Protein AF-T1EDM1-F1 (afdb_monomer)

Organism: Helobdella robusta (NCBI:txid6412)

InterPro domains:
  IPR000242 Tyrosine-specific protein phosphatase, PTPase domain [PF00102] (5-235)
  IPR000242 Tyrosine-specific protein phosphatase, PTPase domain [PR00700] (34-41)
  IPR000242 Tyrosine-specific protein phosphatase, PTPase domain [PR00700] (50-70)
  IPR000242 Tyrosine-specific protein phosphatase, PTPase domain [PR00700] (134-151)
  IPR000242 Tyrosine-specific protein phosphatase, PTPase domain [PR00700] (173-191)
  IPR000242 Tyrosine-specific protein phosphatase, PTPase domain [PR00700] (204-219)
  IPR000242 Tyrosine-specific protein phosphatase, PTPase domain [PR00700] (220-230)
  IPR000242 Tyrosine-specific protein phosphatase, PTPase domain [PS50055] (1-237)
  IPR000242 Tyrosine-specific protein phosphatase, PTPase domain [SM00194] (1-239)
  IPR000387 Tyrosine-specific protein phosphatases domain [PS50056] (157-228)
  IPR003595 Protein-tyrosine phosphatase, catalytic [SM00404] (135-236)
  IPR016130 Protein-tyrosine phosphatase, active site [PS00383] (176-186)
  IPR029021 Protein-tyrosine phosphatase-like [G3DSA:3.90.190.10] (1-247)
  IPR029021 Protein-tyrosine phosphatase-like [SSF52799] (2-238)
  IPR050348 Protein-Tyrosine Phosphatase [PTHR19134] (5-241)

Secondary structure (DSSP, 8-state):
--GGGGGG-S-TT----TTTEEEPPPBTTBTTTTEEEEEEEEETTEEEEEEEEPPP-TTTHHHHHHHHHHTT--EEEE-S-SEETTEE-S---S--STT-EEEETTEEEEEEEEEE-SSEEEEEEEEEETTEEEEEEEEEE----SSSS-S-SHHHHHHHHHHHTS-TT--SPEEEE-SSSSHHHHHHHHHHHHHHHHHHHS---HHHHHHHHHHHSTTSS-SHHHHHHHHHHHHHHHHH------TT--

pLDDT: mean 94.65, std 7.13, range [60.5, 98.88]

Sequence (250 aa):
MKMDNRLKNRFINIIPYDHSRVILETQEGDPNSDYINANYIDGYNKPKFYIAAQGCNKWSVQDIWRMLWQENSLRIVMLTNLVEKGRPKCEQYWPDQLNEEKSYGDLGVTLTSVERSSSHVIRSFTVRKCLESREIKQFHFTAWPDHGVPYHTSPLIMFRNKVRKLDSSHPGPIIVHCSAGVGRSGTFIALDHLLEQAEKEGRVDLHGLTHNMRANRCNMIQTVEQYIFVYEALTEALKSKSTTISLTEF

Structure (mmCIF, N/CA/C/O backbone):
data_AF-T1EDM1-F1
#
_entry.id   AF-T1EDM1-F1
#
loop_
_atom_site.group_PDB
_atom_site.id
_atom_site.type_symbol
_atom_site.label_atom_id
_atom_site.label_alt_id
_atom_site.label_comp_id
_atom_site.label_asym_id
_atom_site.label_entity_id
_atom_site.label_seq_id
_atom_site.pdbx_PDB_ins_code
_atom_site.Cartn_x
_atom_site.Cartn_y
_atom_site.Cartn_z
_atom_site.occupancy
_atom_site.B_iso_or_equiv
_atom_site.auth_seq_id
_atom_site.auth_comp_id
_atom_site.auth_asym_id
_atom_site.auth_atom_id
_atom_site.pdbx_PDB_model_num
ATOM 1 N N . MET A 1 1 ? -2.853 -13.689 -20.107 1.00 60.50 1 MET A N 1
ATOM 2 C CA . MET A 1 1 ? -1.532 -13.142 -19.706 1.00 60.50 1 MET A CA 1
ATOM 3 C C . MET A 1 1 ? -0.516 -13.357 -20.825 1.00 60.50 1 MET A C 1
ATOM 5 O O . MET A 1 1 ? -0.301 -14.503 -21.207 1.00 60.50 1 MET A O 1
ATOM 9 N N . LYS A 1 2 ? 0.092 -12.279 -21.341 1.00 76.69 2 LYS A N 1
ATOM 10 C CA . LYS A 1 2 ? 1.185 -12.338 -22.332 1.00 76.69 2 LYS A CA 1
ATOM 11 C C . LYS A 1 2 ? 2.441 -12.982 -21.723 1.00 76.69 2 LYS A C 1
ATOM 13 O O . LYS A 1 2 ? 2.678 -12.843 -20.522 1.00 76.69 2 LYS A O 1
ATOM 18 N N . MET A 1 3 ? 3.230 -13.690 -22.532 1.00 72.56 3 MET A N 1
ATOM 19 C CA . MET A 1 3 ? 4.427 -14.414 -22.073 1.00 72.56 3 MET A CA 1
ATOM 20 C C . MET A 1 3 ? 5.475 -13.470 -21.460 1.00 72.56 3 MET A C 1
ATOM 22 O O . MET A 1 3 ? 6.040 -13.794 -20.415 1.00 72.56 3 MET A O 1
ATOM 26 N N . ASP A 1 4 ? 5.602 -12.268 -22.021 1.00 77.25 4 ASP A N 1
ATOM 27 C CA . ASP A 1 4 ? 6.556 -11.225 -21.614 1.00 77.25 4 ASP A CA 1
ATOM 28 C C . ASP A 1 4 ? 6.321 -10.708 -20.180 1.00 77.25 4 ASP A C 1
ATOM 30 O O . ASP A 1 4 ? 7.255 -10.329 -19.479 1.00 77.25 4 ASP A O 1
ATOM 34 N N . ASN A 1 5 ? 5.084 -10.795 -19.675 1.00 88.44 5 ASN A N 1
ATOM 35 C CA . ASN A 1 5 ? 4.719 -10.302 -18.341 1.00 88.44 5 ASN A CA 1
ATOM 36 C C . ASN A 1 5 ? 4.965 -11.320 -17.219 1.00 88.44 5 ASN A C 1
ATOM 38 O O . ASN A 1 5 ? 4.832 -10.988 -16.039 1.00 88.44 5 ASN A O 1
ATOM 42 N N . ARG A 1 6 ? 5.335 -12.566 -17.554 1.00 89.94 6 ARG A N 1
ATOM 43 C CA . ARG A 1 6 ? 5.512 -13.641 -16.562 1.00 89.94 6 ARG A CA 1
ATOM 44 C C . ARG A 1 6 ? 6.569 -13.302 -15.517 1.00 89.94 6 ARG A C 1
ATOM 46 O O . ARG A 1 6 ? 6.343 -13.555 -14.338 1.00 89.94 6 ARG A O 1
ATOM 53 N N . LEU A 1 7 ? 7.683 -12.697 -15.930 1.00 93.50 7 LEU A N 1
ATOM 54 C CA . LEU A 1 7 ? 8.785 -12.334 -15.031 1.00 93.50 7 LEU A CA 1
ATOM 55 C C . LEU A 1 7 ? 8.404 -11.224 -14.045 1.00 93.50 7 LEU A C 1
ATOM 57 O O . LEU A 1 7 ? 8.938 -11.176 -12.938 1.00 93.50 7 LEU A O 1
ATOM 61 N N . LYS A 1 8 ? 7.436 -10.374 -14.404 1.00 94.62 8 LYS A N 1
ATOM 62 C CA . LYS A 1 8 ? 6.922 -9.317 -13.526 1.00 94.62 8 LYS A CA 1
ATOM 63 C C . LYS A 1 8 ? 6.013 -9.855 -12.418 1.00 94.62 8 LYS A C 1
ATOM 65 O O . LYS A 1 8 ? 5.715 -9.122 -11.482 1.00 94.62 8 LYS A O 1
ATOM 70 N N . ASN A 1 9 ? 5.601 -11.123 -12.459 1.00 96.56 9 ASN A N 1
ATOM 71 C CA . ASN A 1 9 ? 4.788 -11.737 -11.408 1.00 96.56 9 ASN A CA 1
ATOM 72 C C . ASN A 1 9 ? 5.659 -12.437 -10.370 1.00 96.56 9 ASN A C 1
ATOM 74 O O . ASN A 1 9 ? 6.456 -13.313 -10.698 1.00 96.56 9 ASN A O 1
ATOM 78 N N . ARG A 1 10 ? 5.476 -12.094 -9.092 1.00 95.56 10 ARG A N 1
ATOM 79 C CA . ARG A 1 10 ? 6.146 -12.798 -7.988 1.00 95.56 10 ARG A CA 1
ATOM 80 C C . ARG A 1 10 ? 5.583 -14.205 -7.788 1.00 95.56 10 ARG A C 1
ATOM 82 O O . ARG A 1 10 ? 6.330 -15.114 -7.442 1.00 95.56 10 ARG A O 1
ATOM 89 N N . PHE A 1 11 ? 4.283 -14.380 -8.019 1.00 95.44 11 PHE A N 1
ATOM 90 C CA . PHE A 1 11 ? 3.591 -15.658 -7.896 1.00 95.44 11 PHE A CA 1
ATOM 91 C C . PHE A 1 11 ? 2.767 -15.927 -9.151 1.00 95.44 11 PHE A C 1
ATOM 93 O O . PHE A 1 11 ? 1.930 -15.117 -9.538 1.00 95.44 11 PHE A O 1
ATOM 100 N N . ILE A 1 12 ? 2.979 -17.087 -9.770 1.00 93.38 12 ILE A N 1
ATOM 101 C CA . ILE A 1 12 ? 2.300 -17.470 -11.018 1.00 93.38 12 ILE A CA 1
ATOM 102 C C . ILE A 1 12 ? 0.785 -17.652 -10.855 1.00 93.38 12 ILE A C 1
ATOM 104 O O . ILE A 1 12 ? 0.051 -17.573 -11.831 1.00 93.38 12 ILE A O 1
ATOM 108 N N . ASN A 1 13 ? 0.321 -17.903 -9.632 1.00 93.44 13 ASN A N 1
ATOM 109 C CA . ASN A 1 13 ? -1.082 -18.129 -9.297 1.00 93.44 13 ASN A CA 1
ATOM 110 C C . ASN A 1 13 ? -1.783 -16.880 -8.737 1.00 93.44 13 ASN A C 1
ATOM 112 O O . ASN A 1 13 ? -2.959 -16.961 -8.398 1.00 93.44 13 ASN A O 1
ATOM 116 N N . ILE A 1 14 ? -1.083 -15.746 -8.626 1.00 96.44 14 ILE A N 1
ATOM 117 C CA . ILE A 1 14 ? -1.649 -14.467 -8.181 1.00 96.44 14 ILE A CA 1
ATOM 118 C C . ILE A 1 14 ? -1.414 -13.449 -9.294 1.00 96.44 14 ILE A C 1
ATOM 120 O O . ILE A 1 14 ? -0.375 -12.796 -9.356 1.00 96.44 14 ILE A O 1
ATOM 124 N N . ILE A 1 15 ? -2.379 -13.353 -10.202 1.00 96.88 15 ILE A N 1
ATOM 125 C CA . ILE A 1 15 ? -2.340 -12.497 -11.394 1.00 96.88 15 ILE A CA 1
ATOM 126 C C . ILE A 1 15 ? -3.484 -11.476 -11.271 1.00 96.88 15 ILE A C 1
ATOM 128 O O . ILE A 1 15 ? -4.547 -11.834 -10.751 1.00 96.88 15 ILE A O 1
ATOM 132 N N . PRO A 1 16 ? -3.293 -10.213 -11.695 1.00 97.62 16 PRO A N 1
ATOM 133 C CA . PRO A 1 16 ? -4.358 -9.220 -11.669 1.00 97.62 16 PRO A CA 1
ATOM 134 C C . PRO A 1 16 ? -5.461 -9.571 -12.676 1.00 97.62 16 PRO A C 1
ATOM 136 O O . PRO A 1 16 ? -5.171 -10.035 -13.778 1.00 97.62 16 PRO A O 1
ATOM 139 N N . TYR A 1 17 ? -6.724 -9.319 -12.324 1.00 98.19 17 TYR A N 1
ATOM 140 C CA . TYR A 1 17 ? -7.820 -9.400 -13.293 1.00 98.19 17 TYR A CA 1
ATOM 141 C C . TYR A 1 17 ? -7.757 -8.246 -14.290 1.00 98.19 17 TYR A C 1
ATOM 143 O O . TYR A 1 17 ? -7.490 -7.112 -13.903 1.00 98.19 17 TYR A O 1
ATOM 151 N N . ASP A 1 18 ? -8.046 -8.525 -15.561 1.00 97.38 18 ASP A N 1
ATOM 152 C CA . ASP A 1 18 ? -7.875 -7.544 -16.638 1.00 97.38 18 ASP A CA 1
ATOM 153 C C . ASP A 1 18 ? -8.795 -6.319 -16.498 1.00 97.38 18 ASP A C 1
ATOM 155 O O . ASP A 1 18 ? -8.377 -5.214 -16.824 1.00 97.38 18 ASP A O 1
ATOM 159 N N . HIS A 1 19 ? -10.018 -6.485 -15.982 1.00 98.25 19 HIS A N 1
ATOM 160 C CA . HIS A 1 19 ? -11.008 -5.400 -15.893 1.00 98.25 19 HIS A CA 1
ATOM 161 C C . HIS A 1 19 ? -10.685 -4.341 -14.824 1.00 98.25 19 HIS A C 1
ATOM 163 O O . HIS A 1 19 ? -11.172 -3.217 -14.902 1.00 98.25 19 HIS A O 1
ATOM 169 N N . SER A 1 20 ? -9.888 -4.700 -13.817 1.00 98.44 20 SER A N 1
ATOM 170 C CA . SER A 1 20 ? -9.581 -3.861 -12.652 1.00 98.44 20 SER A CA 1
ATOM 171 C C . SER A 1 20 ? -8.081 -3.614 -12.485 1.0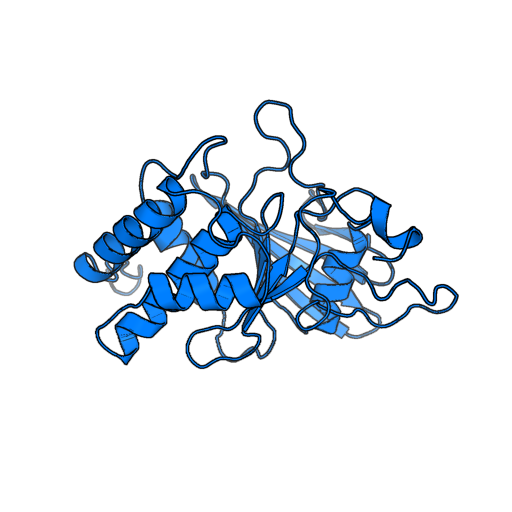0 98.44 20 SER A C 1
ATOM 173 O O . SER A 1 20 ? -7.673 -2.983 -11.506 1.00 98.44 20 SER A O 1
ATOM 175 N N . ARG A 1 21 ? -7.234 -4.153 -13.375 1.00 98.50 21 ARG A N 1
ATOM 176 C CA . ARG A 1 21 ? -5.782 -3.976 -13.276 1.00 98.50 21 ARG A CA 1
ATOM 177 C C . ARG A 1 21 ? -5.408 -2.511 -13.450 1.00 98.50 21 ARG A C 1
ATOM 179 O O . ARG A 1 21 ? -6.046 -1.778 -14.203 1.00 98.50 21 ARG A O 1
ATOM 186 N N . VAL A 1 22 ? -4.320 -2.120 -12.805 1.00 98.62 22 VAL A N 1
ATOM 187 C CA . VAL A 1 22 ? -3.662 -0.854 -13.126 1.00 98.62 22 VAL A CA 1
ATOM 188 C C . VAL A 1 22 ? -2.954 -1.011 -14.474 1.00 98.62 22 VAL A C 1
ATOM 190 O O . VAL A 1 22 ? -2.293 -2.025 -14.724 1.00 98.62 22 VAL A O 1
ATOM 193 N N . ILE A 1 23 ? -3.135 -0.034 -15.359 1.00 98.12 23 ILE A N 1
ATOM 194 C CA . ILE A 1 23 ? -2.531 -0.004 -16.694 1.00 98.12 23 ILE A CA 1
ATOM 195 C C . ILE A 1 23 ? -1.517 1.129 -16.695 1.00 98.12 23 ILE A C 1
ATOM 197 O O . ILE A 1 23 ? -1.893 2.280 -16.499 1.00 98.12 23 ILE A O 1
ATOM 201 N N . LEU A 1 24 ? -0.242 0.801 -16.876 1.00 98.00 24 LEU A N 1
ATOM 202 C CA . LEU A 1 24 ? 0.807 1.809 -16.965 1.00 98.00 24 LEU A CA 1
ATOM 203 C C . LEU A 1 24 ? 0.852 2.411 -18.371 1.00 98.00 24 LEU A C 1
ATOM 205 O O . LEU A 1 24 ? 0.614 1.713 -19.356 1.00 98.00 24 LEU A O 1
ATOM 209 N N . GLU A 1 25 ? 1.202 3.688 -18.468 1.00 96.62 25 GLU A N 1
ATOM 210 C CA . GLU A 1 25 ? 1.513 4.334 -19.741 1.00 96.62 25 GLU A CA 1
ATOM 211 C C . GLU A 1 25 ? 2.637 3.569 -20.447 1.00 96.62 25 GLU A C 1
ATOM 213 O O . GLU A 1 25 ? 3.683 3.278 -19.856 1.00 96.62 25 GLU A O 1
ATOM 218 N N . THR A 1 26 ? 2.415 3.216 -21.712 1.00 94.50 26 THR A N 1
ATOM 219 C CA . THR A 1 26 ? 3.396 2.487 -22.518 1.00 94.50 26 THR A CA 1
ATOM 220 C C . THR A 1 26 ? 4.629 3.347 -22.763 1.00 94.50 26 THR A C 1
ATOM 222 O O . THR A 1 26 ? 4.525 4.475 -23.239 1.00 94.50 26 THR A O 1
ATOM 225 N N . GLN A 1 27 ? 5.797 2.792 -22.469 1.00 90.75 27 GLN A N 1
ATOM 226 C CA . GLN A 1 27 ? 7.093 3.398 -22.736 1.00 90.75 27 GLN A CA 1
ATOM 227 C C . GLN A 1 27 ? 7.453 3.272 -24.218 1.00 90.75 27 GLN A C 1
ATOM 229 O O . GLN A 1 27 ? 7.129 2.282 -24.880 1.00 90.75 27 GLN A O 1
ATOM 234 N N . GLU A 1 28 ? 8.156 4.276 -24.734 1.00 89.62 28 GLU A N 1
ATOM 235 C CA . GLU A 1 28 ? 8.670 4.263 -26.100 1.00 89.62 28 GLU A CA 1
ATOM 236 C C . GLU A 1 28 ? 9.606 3.062 -26.312 1.00 89.62 28 GLU A C 1
ATOM 238 O O . GLU A 1 28 ? 10.465 2.768 -25.481 1.00 89.62 28 GLU A O 1
ATOM 243 N N . GLY A 1 29 ? 9.409 2.328 -27.409 1.00 86.06 29 GLY A N 1
ATOM 244 C CA . GLY A 1 29 ? 10.190 1.128 -27.727 1.00 86.06 29 GLY A CA 1
ATOM 245 C C . GLY A 1 29 ? 9.752 -0.163 -27.019 1.00 86.06 29 GLY A C 1
ATOM 246 O O . GLY A 1 29 ? 10.222 -1.229 -27.411 1.00 86.06 29 GLY A O 1
ATOM 247 N N . ASP A 1 30 ? 8.824 -0.114 -26.054 1.00 86.69 30 ASP A N 1
ATOM 248 C CA . ASP A 1 30 ? 8.247 -1.308 -25.415 1.00 86.69 30 ASP A CA 1
ATOM 249 C C . ASP A 1 30 ? 6.706 -1.233 -25.355 1.00 86.69 30 ASP A C 1
ATOM 251 O O . ASP A 1 30 ? 6.131 -0.755 -24.368 1.00 86.69 30 ASP A O 1
ATOM 255 N N . PRO A 1 31 ? 5.995 -1.756 -26.374 1.00 83.88 31 PRO A N 1
ATOM 256 C CA . PRO A 1 31 ? 4.531 -1.750 -26.409 1.00 83.88 31 PRO A CA 1
ATOM 257 C C . PRO A 1 31 ? 3.881 -2.676 -25.363 1.00 83.88 31 PRO A C 1
ATOM 259 O O . PRO A 1 31 ? 2.662 -2.648 -25.200 1.00 83.88 31 PRO A O 1
ATOM 262 N N . ASN A 1 32 ? 4.658 -3.508 -24.659 1.00 85.38 32 ASN A N 1
ATOM 263 C CA . ASN A 1 32 ? 4.179 -4.410 -23.608 1.00 85.38 32 ASN A CA 1
ATOM 264 C C . ASN A 1 32 ? 4.528 -3.906 -22.192 1.00 85.38 32 ASN A C 1
ATOM 266 O O . ASN A 1 32 ? 4.295 -4.606 -21.203 1.00 85.38 32 ASN A O 1
ATOM 270 N N . SER A 1 33 ? 5.033 -2.677 -22.072 1.00 93.25 33 SER A N 1
ATOM 271 C CA . SER A 1 33 ? 5.398 -2.045 -20.798 1.00 93.25 33 SER A CA 1
ATOM 272 C C . SER A 1 33 ? 4.203 -1.563 -19.958 1.00 93.25 33 SER A C 1
ATOM 274 O O . SER A 1 33 ? 4.411 -1.013 -18.877 1.00 93.25 33 SER A O 1
ATOM 276 N N . ASP A 1 34 ? 2.960 -1.790 -20.391 1.00 96.31 34 ASP A N 1
ATOM 277 C CA . ASP A 1 34 ? 1.733 -1.348 -19.705 1.00 96.31 34 ASP A CA 1
ATOM 278 C C . ASP A 1 34 ? 1.375 -2.178 -18.456 1.00 96.31 34 ASP A C 1
ATOM 280 O O . ASP A 1 34 ? 0.417 -1.882 -17.736 1.00 96.31 34 ASP A O 1
ATOM 284 N N . TYR A 1 35 ? 2.115 -3.261 -18.213 1.00 97.38 35 TYR A N 1
ATOM 285 C CA . TYR A 1 35 ? 1.781 -4.241 -17.191 1.00 97.38 35 TYR A CA 1
ATOM 286 C C . TYR A 1 35 ? 2.485 -4.000 -15.857 1.00 97.38 35 TYR A C 1
ATOM 288 O O . TYR A 1 35 ? 3.718 -3.975 -15.774 1.00 97.38 35 TYR A O 1
ATOM 296 N N . ILE A 1 36 ? 1.677 -4.004 -14.796 1.00 98.12 36 ILE A N 1
ATOM 297 C CA . ILE A 1 36 ? 2.087 -4.209 -13.409 1.00 98.12 36 ILE A CA 1
ATOM 298 C C . ILE A 1 36 ? 1.082 -5.132 -12.706 1.00 98.12 36 ILE A C 1
ATOM 300 O O . ILE A 1 36 ? -0.117 -5.100 -12.981 1.00 98.12 36 ILE A O 1
ATOM 304 N N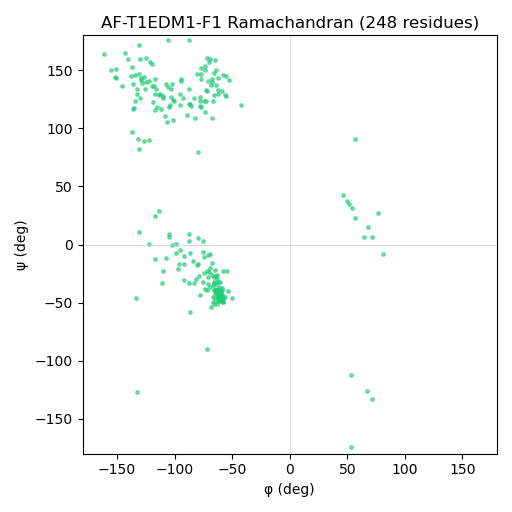 . ASN A 1 37 ? 1.554 -5.977 -11.785 1.00 98.38 37 ASN A N 1
ATOM 305 C CA . ASN A 1 37 ? 0.675 -6.836 -10.988 1.00 98.38 37 ASN A CA 1
ATOM 306 C C . ASN A 1 37 ? 0.037 -6.044 -9.838 1.00 98.38 37 ASN A C 1
ATOM 308 O O . ASN A 1 37 ? 0.484 -6.104 -8.686 1.00 98.38 37 ASN A O 1
ATOM 312 N N . ALA A 1 38 ? -1.001 -5.289 -10.182 1.00 98.75 38 ALA A N 1
ATOM 313 C CA . ALA A 1 38 ? -1.792 -4.495 -9.259 1.00 98.75 38 ALA A CA 1
ATOM 314 C C . ALA A 1 38 ? -3.232 -4.338 -9.767 1.00 98.75 38 ALA A C 1
ATOM 316 O O . ALA A 1 38 ? -3.466 -4.343 -10.976 1.00 98.75 38 ALA A O 1
ATOM 317 N N . ASN A 1 39 ? -4.186 -4.182 -8.851 1.00 98.88 39 ASN A N 1
ATOM 318 C CA . ASN A 1 39 ? -5.587 -3.900 -9.166 1.00 98.88 39 ASN A CA 1
ATOM 319 C C . ASN A 1 39 ? -6.097 -2.735 -8.326 1.00 98.88 39 ASN A C 1
ATOM 321 O O . ASN A 1 39 ? -5.718 -2.601 -7.159 1.00 98.88 39 ASN A O 1
ATOM 325 N N . TYR A 1 40 ? -6.999 -1.945 -8.897 1.00 98.88 40 TYR A N 1
ATOM 326 C CA . TYR A 1 40 ? -7.784 -0.990 -8.129 1.00 98.88 40 TYR A CA 1
ATOM 327 C C . TYR A 1 40 ? -8.752 -1.724 -7.204 1.00 98.88 40 TYR A C 1
ATOM 329 O O . TYR A 1 40 ? -9.360 -2.720 -7.595 1.00 98.88 40 TYR A O 1
ATOM 337 N N . ILE A 1 41 ? -8.898 -1.212 -5.986 1.00 98.75 41 ILE A N 1
ATOM 338 C CA . ILE A 1 41 ? -9.895 -1.651 -5.011 1.00 98.75 41 ILE A CA 1
ATOM 339 C C . ILE A 1 41 ? -10.642 -0.416 -4.512 1.00 98.75 41 ILE A C 1
ATOM 341 O O . ILE A 1 41 ? -10.040 0.627 -4.241 1.00 98.75 41 ILE A O 1
ATOM 345 N N . ASP A 1 42 ? -11.955 -0.542 -4.365 1.00 98.19 42 ASP A N 1
ATOM 346 C CA . ASP A 1 42 ? -12.799 0.555 -3.910 1.00 98.19 42 ASP A CA 1
ATOM 347 C C . ASP A 1 42 ? -12.687 0.783 -2.394 1.00 98.19 42 ASP A C 1
ATOM 349 O O . ASP A 1 42 ? -12.584 -0.139 -1.580 1.00 98.19 42 ASP A O 1
ATOM 353 N N . GLY A 1 43 ? -12.724 2.054 -2.012 1.00 96.88 43 GLY A N 1
ATOM 354 C CA . GLY A 1 43 ? -12.953 2.507 -0.647 1.00 96.88 43 GLY A CA 1
ATOM 355 C C . GLY A 1 43 ? -14.438 2.654 -0.358 1.00 96.88 43 GLY A C 1
ATOM 356 O O . GLY A 1 43 ? -15.288 2.481 -1.233 1.00 96.88 43 GLY A O 1
ATOM 357 N N . TYR A 1 44 ? -14.767 2.989 0.886 1.00 96.25 44 TYR A N 1
ATOM 358 C CA . TYR A 1 44 ? -16.159 3.155 1.279 1.00 96.25 44 TYR A CA 1
ATOM 359 C C . TYR A 1 44 ? -16.766 4.387 0.588 1.00 96.25 44 TYR A C 1
ATOM 361 O O . TYR A 1 44 ? -16.393 5.523 0.890 1.00 96.25 44 TYR A O 1
ATOM 369 N N . ASN A 1 45 ? -17.665 4.152 -0.376 1.00 94.50 45 ASN A N 1
ATOM 370 C CA . ASN A 1 45 ? -18.218 5.154 -1.301 1.00 94.50 45 ASN A CA 1
ATOM 371 C C . ASN A 1 45 ? -17.148 5.957 -2.067 1.00 94.50 45 ASN A C 1
ATOM 373 O O . ASN A 1 45 ? -17.346 7.132 -2.377 1.00 94.50 45 ASN A O 1
ATOM 377 N N . LYS A 1 46 ? -15.995 5.336 -2.350 1.00 94.81 46 LYS A N 1
ATOM 378 C CA . LYS A 1 46 ? -14.866 5.962 -3.053 1.00 94.81 46 LYS A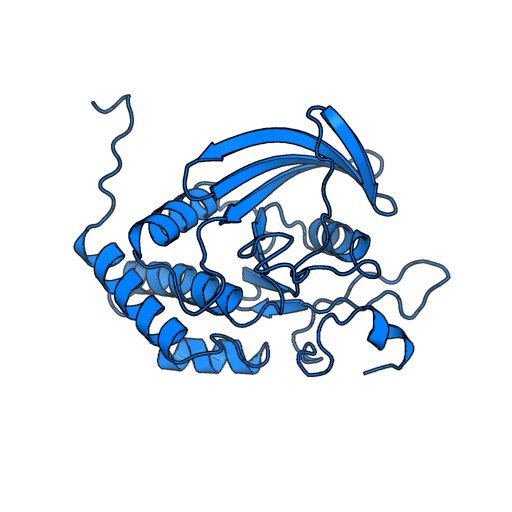 CA 1
ATOM 379 C C . LYS A 1 46 ? -14.305 4.984 -4.091 1.00 94.81 46 LYS A C 1
ATOM 381 O O . LYS A 1 46 ? -13.528 4.104 -3.715 1.00 94.81 46 LYS A O 1
ATOM 386 N N . PRO A 1 47 ? -14.694 5.086 -5.372 1.00 96.19 47 PRO A N 1
ATOM 387 C CA . PRO A 1 47 ? -14.181 4.184 -6.395 1.00 96.19 47 PRO A CA 1
ATOM 388 C C . PRO A 1 47 ? -12.664 4.336 -6.541 1.00 96.19 47 PRO A C 1
ATOM 390 O O . PRO A 1 47 ? -12.142 5.446 -6.428 1.00 96.19 47 PRO A O 1
ATOM 393 N N . LYS A 1 48 ? -11.964 3.225 -6.796 1.00 96.62 48 LYS A N 1
ATOM 394 C CA . LYS A 1 48 ? -10.507 3.181 -7.024 1.00 96.62 48 LYS A CA 1
ATOM 395 C C . LYS A 1 48 ? -9.681 3.886 -5.941 1.00 96.62 48 LYS A C 1
ATOM 397 O O . LYS A 1 48 ? -8.658 4.492 -6.234 1.00 96.62 48 LYS A O 1
ATOM 402 N N . PHE A 1 49 ? -10.115 3.821 -4.685 1.00 97.06 49 PHE A N 1
ATOM 403 C CA . PHE A 1 49 ? -9.443 4.516 -3.584 1.00 97.06 49 PHE A CA 1
ATOM 404 C C . PHE A 1 49 ? -8.124 3.850 -3.158 1.00 97.06 49 PHE A C 1
ATOM 406 O O . PHE A 1 49 ? -7.233 4.508 -2.615 1.00 97.06 49 PHE A O 1
ATOM 413 N N . TYR A 1 50 ? -7.973 2.552 -3.420 1.00 98.56 50 TYR A N 1
ATOM 414 C CA . TYR A 1 50 ? -6.736 1.818 -3.183 1.00 98.56 50 TYR A CA 1
ATOM 415 C C . TYR A 1 50 ? -6.213 1.189 -4.469 1.00 98.56 50 TYR A C 1
ATOM 417 O O . TYR A 1 50 ? -6.970 0.854 -5.381 1.00 98.56 50 TYR A O 1
ATOM 425 N N . ILE A 1 51 ? -4.913 0.918 -4.473 1.00 98.88 51 ILE A N 1
ATOM 426 C CA . ILE A 1 51 ? -4.280 -0.016 -5.398 1.00 98.88 51 ILE A CA 1
ATOM 427 C C . ILE A 1 51 ? -3.698 -1.164 -4.577 1.00 98.88 51 ILE A C 1
ATOM 429 O O . ILE A 1 51 ? -2.771 -0.961 -3.795 1.00 98.88 51 ILE A O 1
ATOM 433 N N . ALA A 1 52 ? -4.212 -2.378 -4.761 1.00 98.88 52 ALA A N 1
ATOM 434 C CA . ALA A 1 52 ? -3.645 -3.585 -4.171 1.00 98.88 52 ALA A CA 1
ATOM 435 C C . ALA A 1 52 ? -2.592 -4.179 -5.118 1.00 98.88 52 ALA A C 1
ATOM 437 O O . ALA A 1 52 ? -2.931 -4.684 -6.190 1.00 98.88 52 ALA A O 1
ATOM 438 N N . ALA A 1 53 ? -1.320 -4.127 -4.721 1.00 98.75 53 ALA A N 1
ATOM 439 C CA . ALA A 1 53 ? -0.185 -4.554 -5.541 1.00 98.75 53 ALA A CA 1
ATOM 440 C C . ALA A 1 53 ? 0.614 -5.689 -4.886 1.00 98.75 53 ALA A C 1
ATOM 442 O O . ALA A 1 53 ? 0.626 -5.842 -3.661 1.00 98.75 53 ALA A O 1
ATOM 443 N N . GLN A 1 54 ? 1.314 -6.493 -5.691 1.00 98.38 54 GLN A N 1
ATOM 444 C CA . GLN A 1 54 ? 2.325 -7.414 -5.160 1.00 98.38 54 GLN A CA 1
ATOM 445 C C . GLN A 1 54 ? 3.549 -6.646 -4.624 1.00 98.38 54 GLN A C 1
ATOM 447 O O . GLN A 1 54 ? 3.833 -5.527 -5.049 1.00 98.38 54 GLN A O 1
ATOM 452 N N . GLY A 1 55 ? 4.341 -7.283 -3.763 1.00 98.25 55 GLY A N 1
ATOM 453 C CA . GLY A 1 55 ? 5.690 -6.813 -3.458 1.00 98.25 55 GLY A CA 1
ATOM 454 C C . GLY A 1 55 ? 6.569 -6.954 -4.695 1.00 98.25 55 GLY A C 1
ATOM 455 O O . GLY A 1 55 ? 6.685 -8.057 -5.245 1.00 98.25 55 GLY A O 1
ATOM 456 N N . CYS A 1 56 ? 7.171 -5.852 -5.145 1.00 96.88 56 CYS A N 1
ATOM 457 C CA . CYS A 1 56 ? 7.957 -5.834 -6.375 1.00 96.88 56 CYS A CA 1
ATOM 458 C C . CYS A 1 56 ? 9.072 -6.881 -6.354 1.00 96.88 56 CYS A C 1
ATOM 460 O O . CYS A 1 56 ? 9.630 -7.191 -5.299 1.00 96.88 56 CYS A O 1
ATOM 462 N N . ASN A 1 57 ? 9.356 -7.462 -7.515 1.00 95.94 57 ASN A N 1
ATOM 463 C CA . ASN A 1 57 ? 10.523 -8.309 -7.741 1.00 95.94 57 ASN A CA 1
ATOM 464 C C . ASN A 1 57 ? 11.556 -7.529 -8.569 1.00 95.94 57 ASN A C 1
ATOM 466 O O . ASN A 1 57 ? 11.261 -6.425 -9.024 1.00 95.94 57 ASN A O 1
ATOM 470 N N . LYS A 1 58 ? 12.738 -8.105 -8.818 1.00 95.81 58 LYS A N 1
ATOM 471 C CA . LYS A 1 58 ? 13.822 -7.432 -9.558 1.00 95.81 58 LYS A CA 1
ATOM 472 C C . LYS A 1 58 ? 13.428 -6.890 -10.943 1.00 95.81 58 LYS A C 1
ATOM 474 O O . LYS A 1 58 ? 14.079 -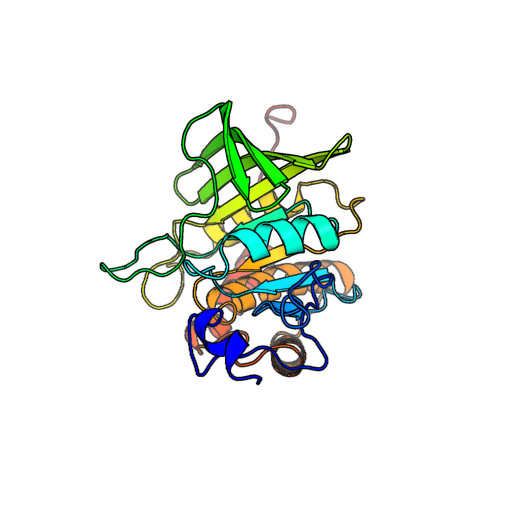5.983 -11.439 1.00 95.81 58 LYS A O 1
ATOM 479 N N . TRP A 1 59 ? 12.371 -7.427 -11.553 1.00 95.25 59 TRP A N 1
ATOM 480 C CA . TRP A 1 59 ? 11.865 -7.022 -12.868 1.00 95.25 59 TRP A CA 1
ATOM 481 C C . TRP A 1 59 ? 10.789 -5.934 -12.803 1.00 95.25 59 TRP A C 1
ATOM 483 O O . TRP A 1 59 ? 10.387 -5.418 -13.839 1.00 95.25 59 TRP A O 1
ATOM 493 N N . SER A 1 60 ? 10.290 -5.612 -11.608 1.00 95.25 60 SER A N 1
ATOM 494 C CA . SER A 1 60 ? 9.158 -4.703 -11.408 1.00 95.25 60 SER A CA 1
ATOM 495 C C . SER A 1 60 ? 9.429 -3.617 -10.360 1.00 95.25 60 SER A C 1
ATOM 497 O O . SER A 1 60 ? 8.487 -2.967 -9.913 1.00 95.25 60 SER A O 1
ATOM 499 N N . VAL A 1 61 ? 10.680 -3.444 -9.909 1.00 96.38 61 VAL A N 1
ATOM 500 C CA . VAL A 1 61 ? 11.056 -2.421 -8.911 1.00 96.38 61 VAL A CA 1
ATOM 501 C C . VAL A 1 61 ? 10.718 -1.018 -9.422 1.00 96.38 61 VAL A C 1
ATOM 503 O O . VAL A 1 61 ? 10.049 -0.257 -8.728 1.00 96.38 61 VAL A O 1
ATOM 506 N N . GLN A 1 62 ? 11.115 -0.698 -10.658 1.00 96.19 62 GLN A N 1
ATOM 507 C CA . GLN A 1 62 ? 10.839 0.608 -11.268 1.00 96.19 62 GLN A CA 1
ATOM 508 C C . GLN A 1 62 ? 9.341 0.853 -11.502 1.00 96.19 62 GLN A C 1
ATOM 510 O O . GLN A 1 62 ? 8.863 1.978 -11.373 1.00 96.19 62 GLN A O 1
ATOM 515 N N . ASP A 1 63 ? 8.583 -0.210 -11.789 1.00 97.31 63 ASP A N 1
ATOM 516 C CA . ASP A 1 63 ? 7.162 -0.111 -12.123 1.00 97.31 63 ASP A CA 1
ATOM 517 C C . ASP A 1 63 ? 6.324 0.382 -10.931 1.00 97.31 63 ASP A C 1
ATOM 519 O O . ASP A 1 63 ? 5.319 1.054 -11.143 1.00 97.31 63 ASP A O 1
ATOM 523 N N . ILE A 1 64 ? 6.750 0.127 -9.684 1.00 97.75 64 ILE A N 1
ATOM 524 C CA . ILE A 1 64 ? 6.075 0.662 -8.485 1.00 97.75 64 ILE A CA 1
ATOM 525 C C . ILE A 1 64 ? 6.124 2.191 -8.458 1.00 97.75 64 ILE A C 1
ATOM 527 O O . ILE A 1 64 ? 5.103 2.823 -8.191 1.00 97.75 64 ILE A O 1
ATOM 531 N N . TRP A 1 65 ? 7.281 2.790 -8.751 1.00 98.25 65 TRP A N 1
ATOM 532 C CA . TRP A 1 65 ? 7.424 4.248 -8.774 1.00 98.25 65 TRP A CA 1
ATOM 533 C C . TRP A 1 65 ? 6.722 4.872 -9.971 1.00 98.25 65 TRP A C 1
ATOM 535 O O . TRP A 1 65 ? 6.054 5.891 -9.812 1.00 98.25 65 TRP A O 1
ATOM 545 N N . ARG A 1 66 ? 6.797 4.228 -11.142 1.00 97.75 66 ARG A N 1
ATOM 546 C CA . ARG A 1 66 ? 6.058 4.666 -12.332 1.00 97.75 66 ARG A CA 1
ATOM 547 C C . ARG A 1 66 ? 4.549 4.673 -12.079 1.00 97.75 66 ARG A C 1
ATOM 549 O O . ARG A 1 66 ? 3.902 5.679 -12.347 1.00 97.75 66 ARG A O 1
ATOM 556 N N . MET A 1 67 ? 4.015 3.600 -11.490 1.00 98.38 67 MET A N 1
ATOM 557 C CA . MET A 1 67 ? 2.614 3.517 -11.068 1.00 98.38 67 MET A CA 1
ATOM 558 C C . MET A 1 67 ? 2.259 4.628 -10.081 1.00 98.38 67 MET A C 1
ATOM 560 O O . MET A 1 67 ? 1.272 5.328 -10.261 1.00 98.38 67 MET A O 1
ATOM 564 N N . LEU A 1 68 ? 3.077 4.810 -9.045 1.00 98.06 68 LEU A N 1
ATOM 565 C CA . LEU A 1 68 ? 2.858 5.831 -8.028 1.00 98.06 68 LEU A CA 1
ATOM 566 C C . LEU A 1 68 ? 2.793 7.237 -8.625 1.00 98.06 68 LEU A C 1
ATOM 568 O O . LEU A 1 68 ? 1.912 8.019 -8.267 1.00 98.06 68 LEU A O 1
ATOM 572 N N . TRP A 1 69 ? 3.708 7.545 -9.542 1.00 97.81 69 TRP A N 1
ATOM 573 C CA . TRP A 1 69 ? 3.741 8.830 -10.220 1.00 97.81 69 TRP A CA 1
ATOM 5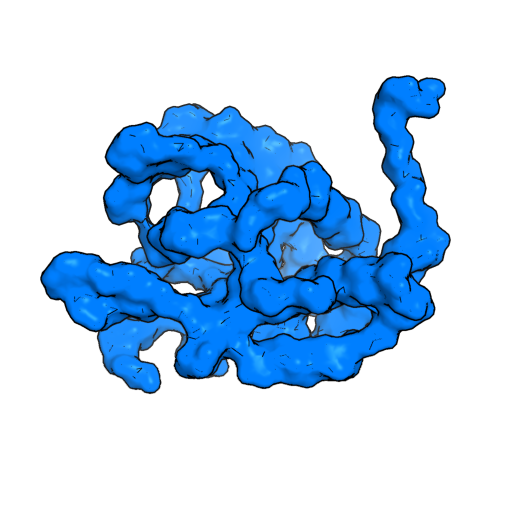74 C C . TRP A 1 69 ? 2.522 9.029 -11.124 1.00 97.81 69 TRP A C 1
ATOM 576 O O . TRP A 1 69 ? 1.846 10.052 -11.021 1.00 97.81 69 TRP A O 1
ATOM 586 N N . GLN A 1 70 ? 2.213 8.051 -11.975 1.00 97.62 70 GLN A N 1
ATOM 587 C CA . GLN A 1 70 ? 1.075 8.110 -12.895 1.00 97.62 70 GLN A CA 1
ATOM 588 C C . GLN A 1 70 ? -0.250 8.301 -12.151 1.00 97.62 70 GLN A C 1
ATOM 590 O O . GLN A 1 70 ? -1.041 9.177 -12.483 1.00 97.62 70 GLN A O 1
ATOM 595 N N . GLU A 1 71 ? -0.465 7.524 -11.093 1.00 97.62 71 GLU A N 1
ATOM 596 C CA . GLU A 1 71 ? -1.709 7.540 -10.320 1.00 97.62 71 GLU A CA 1
ATOM 597 C C . GLU A 1 71 ? -1.772 8.715 -9.336 1.00 97.62 71 GLU A C 1
ATOM 599 O O . GLU A 1 71 ? -2.682 8.790 -8.513 1.00 97.62 71 GLU A O 1
ATOM 604 N N . ASN A 1 72 ? -0.787 9.619 -9.367 1.00 96.19 72 ASN A N 1
ATOM 605 C CA . ASN A 1 72 ? -0.658 10.721 -8.421 1.00 96.19 72 ASN A CA 1
ATOM 606 C C . ASN A 1 72 ? -0.769 10.234 -6.961 1.00 96.19 72 ASN A C 1
ATOM 608 O O . ASN A 1 72 ? -1.398 10.868 -6.124 1.00 96.19 72 ASN A O 1
ATOM 612 N N . SER A 1 73 ? -0.224 9.062 -6.639 1.00 96.75 73 SER A N 1
ATOM 613 C CA . SER A 1 73 ? -0.329 8.476 -5.302 1.00 96.75 73 SER A CA 1
ATOM 614 C C . SER A 1 73 ? 0.750 9.061 -4.391 1.00 96.75 73 SER A C 1
ATOM 616 O O . SER A 1 73 ? 1.930 8.978 -4.706 1.00 96.75 73 SER A O 1
ATOM 618 N N . LEU A 1 74 ? 0.386 9.610 -3.228 1.00 96.12 74 LEU A N 1
ATOM 619 C CA . LEU A 1 74 ? 1.376 10.114 -2.251 1.00 96.12 74 LEU A CA 1
ATOM 620 C C . LEU A 1 74 ? 1.742 9.104 -1.164 1.00 96.12 74 LEU A C 1
ATOM 622 O O . LEU A 1 74 ? 2.572 9.382 -0.298 1.00 96.12 74 LEU A O 1
ATOM 626 N N . ARG A 1 75 ? 1.080 7.944 -1.153 1.00 96.19 75 ARG A N 1
ATOM 627 C CA . ARG A 1 75 ? 1.134 6.997 -0.040 1.00 96.19 75 ARG A CA 1
ATOM 628 C C . ARG A 1 75 ? 1.369 5.583 -0.530 1.00 96.19 75 ARG A C 1
ATOM 630 O O . ARG A 1 75 ? 0.616 5.078 -1.361 1.00 96.19 75 ARG A O 1
ATOM 637 N N . ILE A 1 76 ? 2.355 4.933 0.080 1.00 98.62 76 ILE A N 1
ATOM 638 C CA . ILE A 1 76 ? 2.564 3.491 -0.022 1.00 98.62 76 ILE A CA 1
ATOM 639 C C . ILE A 1 76 ? 2.408 2.872 1.362 1.00 98.62 76 ILE A C 1
ATOM 641 O O . ILE A 1 76 ? 3.045 3.304 2.315 1.00 98.62 76 ILE A O 1
ATOM 645 N N . VAL A 1 77 ? 1.600 1.829 1.473 1.00 98.81 77 VAL A N 1
ATOM 646 C CA . VAL A 1 77 ? 1.452 0.989 2.657 1.00 98.81 77 VAL A CA 1
ATOM 647 C C . VAL A 1 77 ? 2.096 -0.362 2.359 1.00 98.81 77 VAL A C 1
ATOM 649 O O . VAL A 1 77 ? 1.592 -1.143 1.552 1.00 98.81 77 VAL A O 1
ATOM 652 N N . MET A 1 78 ? 3.219 -0.632 3.015 1.00 98.81 78 MET A N 1
ATOM 653 C CA . MET A 1 78 ? 4.003 -1.859 2.905 1.00 98.81 78 MET A CA 1
ATOM 654 C C . MET A 1 78 ? 3.773 -2.725 4.148 1.00 98.81 78 MET A C 1
ATOM 656 O O . MET A 1 78 ? 4.089 -2.320 5.263 1.00 98.81 78 MET A O 1
ATOM 660 N N . LEU A 1 79 ? 3.225 -3.927 3.965 1.00 98.62 79 LEU A N 1
ATOM 661 C CA . LEU A 1 79 ? 2.790 -4.823 5.054 1.00 98.62 79 LEU A CA 1
ATOM 662 C C . LEU A 1 79 ? 3.632 -6.111 5.128 1.00 98.62 79 LEU A C 1
ATOM 664 O O . LEU A 1 79 ? 3.132 -7.187 5.462 1.00 98.62 79 LEU A O 1
ATOM 668 N N . THR A 1 80 ? 4.896 -6.056 4.717 1.00 97.81 80 THR A N 1
ATOM 669 C CA . THR A 1 80 ? 5.812 -7.206 4.746 1.00 97.81 80 THR A CA 1
ATOM 670 C C . THR A 1 80 ? 7.236 -6.722 4.912 1.00 97.81 80 THR A C 1
ATOM 672 O O . THR A 1 80 ? 7.595 -5.714 4.310 1.00 97.81 80 THR A O 1
ATOM 675 N N . ASN A 1 81 ? 8.047 -7.466 5.660 1.00 97.88 81 ASN A N 1
ATOM 676 C CA . ASN A 1 81 ? 9.488 -7.242 5.671 1.00 97.88 81 ASN A CA 1
ATOM 677 C C . ASN A 1 81 ? 10.094 -7.721 4.342 1.00 97.88 81 ASN A C 1
ATOM 679 O O . ASN A 1 81 ? 9.489 -8.517 3.629 1.00 97.88 81 ASN A O 1
ATOM 683 N N . LEU A 1 82 ? 11.297 -7.255 3.995 1.00 97.88 82 LEU A N 1
ATOM 684 C CA . LEU A 1 82 ? 11.973 -7.666 2.754 1.00 97.88 82 LEU A CA 1
ATOM 685 C C . LEU A 1 82 ? 12.226 -9.178 2.709 1.00 97.88 82 LEU A C 1
ATOM 687 O O . LEU A 1 82 ? 12.018 -9.825 1.681 1.00 97.88 82 LEU A O 1
ATOM 691 N N . VAL A 1 83 ? 12.632 -9.739 3.847 1.00 97.00 83 VAL A N 1
ATOM 692 C CA . VAL A 1 83 ? 12.918 -11.160 4.039 1.00 97.00 83 VAL A CA 1
ATOM 693 C C . VAL A 1 83 ? 12.226 -11.629 5.313 1.00 97.00 83 VAL A C 1
ATOM 695 O O . VAL A 1 83 ? 12.314 -10.979 6.350 1.00 97.00 83 VAL A O 1
ATOM 698 N N . GLU A 1 84 ? 11.557 -12.774 5.234 1.00 95.69 84 GLU A N 1
ATOM 699 C CA . GLU A 1 84 ? 10.830 -13.404 6.342 1.00 95.69 84 GLU A CA 1
ATOM 700 C C . GLU A 1 84 ? 11.192 -14.897 6.356 1.00 95.69 84 GLU A C 1
ATOM 702 O O . GLU A 1 84 ? 11.069 -15.574 5.329 1.00 95.69 84 GLU A O 1
ATOM 707 N N . LYS A 1 85 ? 11.705 -15.414 7.481 1.00 91.25 85 LYS A N 1
ATOM 708 C CA . LYS A 1 85 ? 12.301 -16.769 7.599 1.00 91.25 85 LYS A CA 1
ATOM 709 C C . LYS A 1 85 ? 13.288 -17.132 6.479 1.00 91.25 85 LYS A C 1
ATOM 711 O O . LYS A 1 85 ? 13.225 -18.221 5.908 1.00 91.25 85 LYS A O 1
ATOM 716 N N . GLY A 1 86 ? 14.158 -16.195 6.106 1.00 93.62 86 GLY A N 1
ATOM 717 C CA . GLY A 1 86 ? 15.133 -16.391 5.027 1.00 93.62 86 GLY A CA 1
ATOM 718 C C . GLY A 1 86 ? 14.529 -16.434 3.617 1.00 93.62 86 GLY A C 1
ATOM 719 O O . GLY A 1 86 ? 15.249 -16.694 2.658 1.00 93.62 86 GLY A O 1
ATOM 720 N N . ARG A 1 87 ? 13.223 -16.173 3.457 1.00 94.38 87 ARG A N 1
ATOM 721 C CA . ARG A 1 87 ? 12.559 -16.117 2.150 1.00 94.38 87 ARG A CA 1
ATOM 722 C C . ARG A 1 87 ? 12.306 -14.667 1.732 1.00 94.38 87 ARG A C 1
ATOM 724 O O . ARG A 1 87 ? 11.649 -13.944 2.484 1.00 94.38 87 ARG A O 1
ATOM 731 N N . PRO A 1 88 ? 12.745 -14.247 0.533 1.00 96.44 88 PRO A N 1
ATOM 732 C CA . PRO A 1 88 ? 12.429 -12.927 -0.001 1.00 96.44 88 PRO A CA 1
ATOM 733 C C . PRO A 1 88 ? 10.920 -12.739 -0.199 1.00 96.44 88 PRO A C 1
ATOM 735 O O . PRO A 1 88 ? 10.253 -13.559 -0.837 1.00 96.44 88 PRO A O 1
ATOM 738 N N . LYS A 1 89 ? 10.378 -11.640 0.321 1.00 97.50 89 LYS A N 1
ATOM 739 C CA . LYS A 1 89 ? 8.958 -11.274 0.218 1.00 97.50 89 LYS A CA 1
ATOM 740 C C . LYS A 1 89 ? 8.725 -10.064 -0.672 1.00 97.50 89 LYS A C 1
ATOM 742 O O . LYS A 1 89 ? 7.698 -10.022 -1.349 1.00 97.50 89 LYS A O 1
ATOM 747 N N . CYS A 1 90 ? 9.666 -9.128 -0.691 1.00 98.19 90 CYS A N 1
ATOM 748 C CA . CYS A 1 90 ? 9.661 -7.922 -1.509 1.00 98.19 90 CYS A CA 1
ATOM 749 C C . CYS A 1 90 ? 11.115 -7.519 -1.773 1.00 98.19 90 CYS A C 1
ATOM 751 O O . CYS A 1 90 ? 11.952 -7.689 -0.889 1.00 98.19 90 CYS A O 1
ATOM 753 N N . GLU A 1 91 ? 11.417 -6.996 -2.959 1.00 98.31 91 GLU A N 1
ATOM 754 C CA . GLU A 1 91 ? 12.689 -6.300 -3.162 1.00 98.31 91 GLU A CA 1
ATOM 755 C C . GLU A 1 91 ? 12.647 -4.943 -2.471 1.00 98.31 91 GLU A C 1
ATOM 757 O O . GLU A 1 91 ? 11.579 -4.344 -2.303 1.00 98.31 91 GLU A O 1
ATOM 762 N N . GLN A 1 92 ? 13.815 -4.443 -2.089 1.00 98.38 92 GLN A N 1
ATOM 763 C CA . GLN A 1 92 ? 13.925 -3.060 -1.670 1.00 98.38 92 GLN A CA 1
ATOM 764 C C . GLN A 1 92 ? 13.814 -2.159 -2.898 1.00 98.38 92 GLN A C 1
ATOM 766 O O . GLN A 1 92 ? 14.589 -2.281 -3.841 1.00 98.38 92 GLN A O 1
ATOM 771 N N . TYR A 1 93 ? 12.859 -1.235 -2.863 1.00 98.25 93 TYR A N 1
ATOM 772 C CA . TYR A 1 93 ? 12.600 -0.288 -3.947 1.00 98.25 93 TYR A CA 1
ATOM 773 C C . TYR A 1 93 ? 12.830 1.162 -3.505 1.00 98.25 93 TYR A C 1
ATOM 775 O O . TYR A 1 93 ? 12.240 2.075 -4.060 1.00 98.25 93 TYR A O 1
ATOM 783 N N . TRP A 1 94 ? 13.657 1.400 -2.486 1.00 98.50 94 TRP A N 1
ATOM 784 C CA . TRP A 1 94 ? 13.964 2.744 -1.985 1.00 98.50 94 TRP A CA 1
ATOM 785 C C . TRP A 1 94 ? 15.470 2.919 -1.693 1.00 98.50 94 TRP A C 1
ATOM 787 O O . TRP A 1 94 ? 16.152 1.928 -1.399 1.00 98.50 94 TRP A O 1
ATOM 797 N N . PRO A 1 95 ? 16.015 4.153 -1.776 1.00 97.94 95 PRO A N 1
ATOM 798 C CA . PRO A 1 95 ? 17.349 4.483 -1.251 1.00 97.94 95 PRO A CA 1
ATOM 799 C C . PRO A 1 95 ? 17.389 4.327 0.273 1.00 97.94 95 PRO A C 1
ATOM 801 O O . PRO A 1 95 ? 16.436 4.707 0.947 1.00 97.94 95 PRO A O 1
ATOM 804 N N . ASP A 1 96 ? 18.458 3.746 0.819 1.00 93.75 96 ASP A N 1
ATOM 805 C CA . ASP A 1 96 ? 18.501 3.368 2.246 1.00 93.75 96 ASP A CA 1
ATOM 806 C C . ASP A 1 96 ? 19.204 4.411 3.118 1.00 93.75 96 ASP A C 1
ATOM 808 O O . ASP A 1 96 ? 18.981 4.471 4.330 1.00 93.75 96 ASP A O 1
ATOM 812 N N . GLN A 1 97 ? 20.040 5.248 2.504 1.00 97.06 97 GLN A N 1
ATOM 813 C CA . GLN A 1 97 ? 20.782 6.289 3.199 1.00 97.06 97 GLN A CA 1
ATOM 814 C C . GLN A 1 97 ? 20.034 7.623 3.143 1.00 97.06 97 GLN A C 1
ATOM 816 O O . GLN A 1 97 ? 19.422 7.985 2.140 1.00 97.06 97 GLN A O 1
ATOM 821 N N . LEU A 1 98 ? 20.057 8.368 4.250 1.00 97.81 98 LEU A N 1
ATOM 822 C CA . LEU A 1 98 ? 19.419 9.681 4.312 1.00 97.81 98 LEU A CA 1
ATOM 823 C C . LEU A 1 98 ? 20.080 10.628 3.299 1.00 97.81 98 LEU A C 1
ATOM 825 O O . LEU A 1 98 ? 21.304 10.711 3.246 1.00 97.81 98 LEU A O 1
ATOM 829 N N . ASN A 1 99 ? 19.264 11.348 2.532 1.00 97.44 99 ASN A N 1
ATOM 830 C CA . ASN A 1 99 ? 19.648 12.221 1.419 1.00 97.44 99 ASN A CA 1
ATOM 831 C C . ASN A 1 99 ? 20.289 11.507 0.214 1.00 97.44 99 ASN A C 1
ATOM 833 O O . ASN A 1 99 ? 20.709 12.176 -0.727 1.00 97.44 99 ASN A O 1
ATOM 837 N N . GLU A 1 100 ? 20.337 10.172 0.202 1.00 97.88 100 GLU A N 1
ATOM 838 C CA . GLU A 1 100 ? 20.709 9.407 -0.989 1.00 97.88 100 GLU A CA 1
ATOM 839 C C . GLU A 1 100 ? 19.574 9.473 -2.012 1.00 97.88 100 GLU A C 1
ATOM 841 O O . GLU A 1 100 ? 18.405 9.236 -1.686 1.00 97.88 100 GLU A O 1
ATOM 846 N N . GLU A 1 101 ? 19.936 9.770 -3.259 1.00 97.44 101 GLU A N 1
ATOM 847 C CA . GLU A 1 101 ? 19.049 9.687 -4.411 1.00 97.44 101 GLU A CA 1
ATOM 848 C C . GLU A 1 101 ? 19.358 8.424 -5.221 1.00 97.44 101 GLU A C 1
ATOM 850 O O . GLU A 1 101 ? 20.516 8.119 -5.511 1.00 97.44 101 GLU A O 1
ATOM 855 N N . LYS A 1 102 ? 18.311 7.687 -5.601 1.00 98.19 102 LYS A N 1
ATOM 856 C CA . LYS A 1 102 ? 18.391 6.581 -6.562 1.00 98.19 102 LYS A CA 1
ATOM 857 C C . LYS A 1 102 ? 17.409 6.801 -7.699 1.00 98.19 102 LYS A C 1
ATOM 859 O O . LYS A 1 102 ? 16.268 7.201 -7.470 1.00 98.19 102 LYS A O 1
ATOM 864 N N . SER A 1 103 ? 17.846 6.480 -8.911 1.00 98.00 103 SER A N 1
ATOM 865 C CA . SER A 1 103 ? 17.012 6.552 -10.109 1.00 98.00 103 SER A CA 1
ATOM 866 C C . SER A 1 103 ? 16.229 5.256 -10.317 1.00 98.00 103 SER A C 1
ATOM 868 O O . SER A 1 103 ? 16.787 4.159 -10.253 1.00 98.00 103 SER A O 1
ATOM 870 N N . TYR A 1 104 ? 14.938 5.391 -10.608 1.00 96.75 104 TYR A N 1
ATOM 871 C CA . TYR A 1 104 ? 14.027 4.305 -10.963 1.00 96.75 104 TYR A CA 1
ATOM 872 C C . TYR A 1 104 ? 13.346 4.660 -12.286 1.00 96.75 104 TYR A C 1
ATOM 874 O O . TYR A 1 104 ? 12.300 5.305 -12.306 1.00 96.75 104 TYR A O 1
ATOM 882 N N . GLY A 1 105 ? 13.968 4.277 -13.403 1.00 94.12 105 GLY A N 1
ATOM 883 C CA . GLY A 1 105 ? 13.587 4.802 -14.714 1.00 94.12 105 GLY A CA 1
ATOM 884 C C . GLY A 1 105 ? 13.912 6.295 -14.812 1.00 94.12 105 GLY A C 1
ATOM 885 O O . GLY A 1 105 ? 15.041 6.701 -14.547 1.00 94.12 105 GLY A O 1
ATOM 886 N N . ASP A 1 106 ? 12.919 7.105 -15.163 1.00 94.75 106 ASP A N 1
ATOM 887 C CA . ASP A 1 106 ? 13.001 8.567 -15.281 1.00 94.75 106 ASP A CA 1
ATOM 888 C C . ASP A 1 106 ? 12.727 9.318 -13.962 1.00 94.75 106 ASP A C 1
ATOM 890 O O . ASP A 1 106 ? 12.716 10.550 -13.939 1.00 94.75 106 ASP A O 1
ATOM 894 N N . LEU A 1 107 ? 12.507 8.585 -12.865 1.00 98.00 107 LEU A N 1
ATOM 895 C CA . LEU A 1 107 ? 12.216 9.139 -11.546 1.00 98.00 107 LEU A CA 1
ATOM 896 C C . LEU A 1 107 ? 13.458 9.131 -10.653 1.00 98.00 107 LEU A C 1
ATOM 898 O O . LEU A 1 107 ? 14.022 8.071 -10.377 1.00 98.00 107 LEU A O 1
ATOM 902 N N . GLY A 1 108 ? 13.840 10.300 -10.141 1.00 98.44 108 GLY A N 1
ATOM 903 C CA . GLY A 1 108 ? 14.798 10.427 -9.040 1.00 98.44 108 GLY A CA 1
ATOM 904 C C . GLY A 1 108 ? 14.067 10.333 -7.703 1.00 98.44 108 GLY A C 1
ATOM 905 O O . GLY A 1 108 ? 13.156 11.118 -7.446 1.00 98.44 108 GLY A O 1
ATOM 906 N N . VAL A 1 109 ? 14.427 9.366 -6.859 1.00 98.62 109 VAL A N 1
ATOM 907 C CA . VAL A 1 109 ? 13.811 9.155 -5.541 1.00 98.62 109 VAL A CA 1
ATOM 908 C C . VAL A 1 109 ? 14.863 9.393 -4.471 1.00 98.62 109 VAL A C 1
ATOM 910 O O . VAL A 1 109 ? 15.844 8.653 -4.403 1.00 98.62 109 VAL A O 1
ATOM 913 N N . THR A 1 110 ? 14.635 10.382 -3.612 1.00 98.75 110 THR A N 1
ATOM 914 C CA . THR A 1 110 ? 15.545 10.771 -2.528 1.00 98.75 110 THR A CA 1
ATOM 915 C C . THR A 1 110 ? 14.910 10.480 -1.175 1.00 98.75 110 THR A C 1
ATOM 917 O O . THR A 1 110 ? 13.787 10.920 -0.925 1.00 98.75 110 THR A O 1
ATOM 920 N N . LEU A 1 111 ? 15.606 9.778 -0.276 1.00 98.75 111 LEU A N 1
ATOM 921 C CA . LEU A 1 111 ? 15.131 9.578 1.101 1.00 98.75 111 LEU A CA 1
ATOM 922 C C . LEU A 1 111 ? 15.367 10.842 1.932 1.00 98.75 111 LEU A C 1
ATOM 924 O O . LEU A 1 111 ? 16.511 11.228 2.144 1.00 98.75 111 LEU A O 1
ATOM 928 N N . THR A 1 112 ? 14.307 11.457 2.453 1.00 98.56 112 THR A N 1
ATOM 929 C CA . THR A 1 112 ? 14.404 12.730 3.194 1.00 98.56 112 THR A CA 1
ATOM 930 C C . THR A 1 112 ? 14.134 12.605 4.687 1.00 98.56 112 THR A C 1
ATOM 932 O O . THR A 1 112 ? 14.596 13.440 5.459 1.00 98.56 112 THR A O 1
ATOM 935 N N . SER A 1 113 ? 13.412 11.571 5.127 1.00 98.31 113 SER A N 1
ATOM 936 C CA . SER A 1 113 ? 13.172 11.322 6.553 1.00 98.31 113 SER A CA 1
ATOM 937 C C . SER A 1 113 ? 12.886 9.851 6.834 1.00 98.31 113 SER A C 1
ATOM 939 O O . SER A 1 113 ? 12.318 9.148 5.994 1.00 98.31 113 SER A O 1
ATOM 941 N N . VAL A 1 114 ? 13.253 9.396 8.036 1.00 98.38 114 VAL A N 1
ATOM 942 C CA . VAL A 1 114 ? 12.907 8.070 8.558 1.00 98.38 114 VAL A CA 1
ATOM 943 C C . VAL A 1 114 ? 12.471 8.176 10.016 1.00 98.38 114 VAL A C 1
ATOM 945 O O . VAL A 1 114 ? 13.279 8.460 10.897 1.00 98.38 114 VAL A O 1
ATOM 948 N N . GLU A 1 115 ? 11.217 7.837 10.286 1.00 97.44 115 GLU A N 1
ATOM 949 C CA . GLU A 1 115 ? 10.670 7.696 11.633 1.00 97.44 115 GLU A CA 1
ATOM 950 C C . GLU A 1 115 ? 10.543 6.209 11.971 1.00 97.44 115 GLU A C 1
ATOM 952 O O . GLU A 1 115 ? 9.843 5.457 11.287 1.00 97.44 115 GLU A O 1
ATOM 957 N N . ARG A 1 116 ? 11.221 5.760 13.030 1.00 97.25 116 ARG A N 1
ATOM 958 C CA . ARG A 1 116 ? 11.173 4.363 13.482 1.00 97.25 116 ARG A CA 1
ATOM 959 C C . ARG A 1 116 ? 10.333 4.242 14.745 1.00 97.25 116 ARG A C 1
ATOM 961 O O . ARG A 1 116 ? 10.452 5.038 15.670 1.00 97.25 116 ARG A O 1
ATOM 968 N N . SER A 1 117 ? 9.480 3.231 14.780 1.00 95.38 117 SER A N 1
ATOM 969 C CA . SER A 1 117 ? 8.695 2.820 15.942 1.00 95.38 117 SER A CA 1
ATOM 970 C C . SER A 1 117 ? 8.845 1.310 16.137 1.00 95.38 117 SER A C 1
ATOM 972 O O . SER A 1 117 ? 9.394 0.617 15.283 1.00 95.38 117 SER A O 1
ATOM 974 N N . SER A 1 118 ? 8.336 0.775 17.247 1.00 94.88 118 SER A N 1
ATOM 975 C CA . SER A 1 118 ? 8.414 -0.665 17.535 1.00 94.88 118 SER A CA 1
ATOM 976 C C . SER A 1 118 ? 7.672 -1.535 16.513 1.00 94.88 118 SER A C 1
ATOM 978 O O . SER A 1 118 ? 8.094 -2.654 16.244 1.00 94.88 118 SER A O 1
ATOM 980 N N . SER A 1 119 ? 6.579 -1.028 15.931 1.00 96.38 119 SER A N 1
ATOM 981 C CA . SER A 1 119 ? 5.715 -1.794 15.022 1.00 96.38 119 SER A CA 1
ATOM 982 C C . SER A 1 119 ? 5.818 -1.418 13.546 1.00 96.38 119 SER A C 1
ATOM 984 O O . SER A 1 119 ? 5.257 -2.113 12.695 1.00 96.38 119 SER A O 1
ATOM 986 N N . HIS A 1 120 ? 6.474 -0.301 13.233 1.00 97.88 120 HIS A N 1
ATOM 987 C CA . HIS A 1 120 ? 6.504 0.244 11.883 1.00 97.88 120 HIS A CA 1
ATOM 988 C C . HIS A 1 120 ? 7.647 1.239 11.673 1.00 97.88 120 HIS A C 1
ATOM 990 O O . HIS A 1 120 ? 8.216 1.789 12.617 1.00 97.88 120 HIS A O 1
ATOM 996 N N . VAL A 1 121 ? 7.926 1.511 10.403 1.00 98.38 121 VAL A N 1
ATOM 997 C CA . VAL A 1 121 ? 8.836 2.552 9.926 1.00 98.38 121 VAL A CA 1
ATOM 998 C C . VAL A 1 121 ? 8.073 3.438 8.945 1.00 98.38 121 VAL A C 1
ATOM 1000 O O . VAL A 1 121 ? 7.389 2.923 8.062 1.00 98.38 121 VAL A O 1
ATOM 1003 N N . ILE A 1 122 ? 8.181 4.756 9.081 1.00 98.38 122 ILE A N 1
ATOM 1004 C CA . ILE A 1 122 ? 7.652 5.719 8.108 1.00 98.38 122 ILE A CA 1
ATOM 1005 C C . ILE A 1 122 ? 8.840 6.367 7.415 1.00 98.38 122 ILE A C 1
ATOM 1007 O O . ILE A 1 122 ? 9.757 6.847 8.077 1.00 98.38 122 ILE A O 1
ATOM 1011 N N . ARG A 1 123 ? 8.834 6.356 6.086 1.00 98.50 123 ARG A N 1
ATOM 1012 C CA . ARG A 1 123 ? 9.844 7.019 5.263 1.00 98.50 123 ARG A CA 1
ATOM 1013 C C . ARG A 1 123 ? 9.185 8.119 4.452 1.00 98.50 123 ARG A C 1
ATOM 1015 O O . ARG A 1 123 ? 8.145 7.865 3.845 1.00 98.50 123 ARG A O 1
ATOM 1022 N N . SER A 1 124 ? 9.804 9.291 4.422 1.00 98.19 124 SER A N 1
ATOM 1023 C CA . SER A 1 124 ? 9.449 10.356 3.484 1.00 98.19 124 SER A CA 1
ATOM 1024 C C . SER A 1 124 ? 10.461 10.390 2.353 1.00 98.19 124 SER A C 1
ATOM 1026 O O . SER A 1 124 ? 11.666 10.262 2.581 1.00 98.19 124 SER A O 1
ATOM 1028 N N . PHE A 1 125 ? 9.958 10.577 1.142 1.00 98.56 125 PHE A N 1
ATOM 1029 C CA . PHE A 1 125 ? 10.749 10.690 -0.066 1.00 98.56 125 PHE A CA 1
ATOM 1030 C C . PHE A 1 125 ? 10.387 11.960 -0.809 1.00 98.56 125 PHE A C 1
ATOM 1032 O O . PHE A 1 125 ? 9.214 12.320 -0.902 1.00 98.56 125 PHE A O 1
ATOM 1039 N N . THR A 1 126 ? 11.391 12.572 -1.416 1.00 98.38 126 THR A N 1
ATOM 1040 C CA . THR A 1 126 ? 11.178 13.511 -2.511 1.00 98.38 126 THR A CA 1
ATOM 1041 C C . THR A 1 126 ? 11.326 12.730 -3.806 1.00 98.38 126 THR A C 1
ATOM 1043 O O . THR A 1 126 ? 12.375 12.135 -4.046 1.00 98.38 126 THR A O 1
ATOM 1046 N N . VAL A 1 127 ? 10.276 12.703 -4.623 1.00 98.25 127 VAL A N 1
ATOM 1047 C CA . VAL A 1 127 ? 10.293 12.059 -5.941 1.00 98.25 127 VAL A CA 1
ATOM 1048 C C . VAL A 1 127 ? 10.244 13.137 -7.008 1.00 98.25 127 VAL A C 1
ATOM 1050 O O . VAL A 1 127 ? 9.356 13.989 -6.976 1.00 98.25 127 VAL A O 1
ATOM 1053 N N . ARG A 1 128 ? 11.197 13.107 -7.938 1.00 97.88 128 ARG A N 1
ATOM 1054 C CA . ARG A 1 128 ? 11.361 14.108 -8.993 1.00 97.88 128 ARG A CA 1
ATOM 1055 C C . ARG A 1 128 ? 11.233 13.478 -10.369 1.00 97.88 128 ARG A C 1
ATOM 1057 O O . ARG A 1 128 ? 11.841 12.441 -10.633 1.00 97.88 128 ARG A O 1
ATOM 1064 N N . LYS A 1 129 ? 10.498 14.160 -11.246 1.00 96.19 129 LYS A N 1
ATOM 1065 C CA . LYS A 1 129 ? 10.439 13.893 -12.685 1.00 96.19 129 LYS A CA 1
ATOM 1066 C C . LYS A 1 129 ? 10.520 15.218 -13.427 1.00 96.19 129 LYS A C 1
ATOM 1068 O O . LYS A 1 129 ? 9.635 16.061 -13.287 1.00 96.19 129 LYS A O 1
ATOM 1073 N N . CYS A 1 130 ? 11.566 15.407 -14.226 1.00 92.56 130 CYS A N 1
ATOM 1074 C CA . CYS A 1 130 ? 11.808 16.665 -14.936 1.00 92.56 130 CYS A CA 1
ATOM 1075 C C . CYS A 1 130 ? 11.797 17.879 -13.976 1.00 92.56 130 CYS A C 1
ATOM 1077 O O . CYS A 1 130 ? 12.691 17.998 -13.143 1.00 92.56 130 CYS A O 1
ATOM 1079 N N . LEU A 1 131 ? 10.801 18.767 -14.087 1.00 93.06 131 LEU A N 1
ATOM 1080 C CA . LEU A 1 131 ? 10.648 19.970 -13.256 1.00 93.06 131 LEU A CA 1
ATOM 1081 C C . LEU A 1 131 ? 9.654 19.792 -12.096 1.00 93.06 131 LEU A C 1
ATOM 1083 O O . LEU A 1 131 ? 9.525 20.686 -11.262 1.00 93.06 131 LEU A O 1
ATOM 1087 N N . GLU A 1 132 ? 8.940 18.667 -12.038 1.00 96.62 132 GLU A N 1
ATOM 1088 C CA . GLU A 1 132 ? 7.953 18.393 -10.997 1.00 96.62 132 GLU A CA 1
ATOM 1089 C C . GLU A 1 132 ? 8.583 17.589 -9.853 1.00 96.62 132 GLU A C 1
ATOM 1091 O O . GLU A 1 132 ? 9.407 16.693 -10.062 1.00 96.62 132 GLU A O 1
ATOM 1096 N N . SER A 1 133 ? 8.169 17.895 -8.624 1.00 96.50 133 SER A N 1
ATOM 1097 C CA . SER A 1 133 ? 8.600 17.200 -7.415 1.00 96.50 133 SER A CA 1
ATOM 1098 C C . SER A 1 133 ? 7.403 16.934 -6.510 1.00 96.50 133 SER A C 1
ATOM 1100 O O . SER A 1 133 ? 6.568 17.816 -6.318 1.00 96.50 133 SER A O 1
ATOM 1102 N N . ARG A 1 134 ? 7.340 15.740 -5.914 1.00 96.06 134 ARG A N 1
ATOM 1103 C CA . ARG A 1 134 ? 6.275 15.326 -4.986 1.00 96.06 134 ARG A CA 1
ATOM 1104 C C . ARG A 1 134 ? 6.867 14.758 -3.702 1.00 96.06 134 ARG A C 1
ATOM 1106 O O . ARG A 1 134 ? 7.866 14.040 -3.750 1.00 96.06 134 ARG A O 1
ATOM 1113 N N . GLU A 1 135 ? 6.238 15.053 -2.567 1.00 96.00 135 GLU A N 1
ATOM 1114 C CA . GLU A 1 135 ? 6.549 14.388 -1.299 1.00 96.00 135 GLU A CA 1
ATOM 1115 C C . GLU A 1 135 ? 5.715 13.111 -1.175 1.00 96.00 135 GLU A C 1
ATOM 1117 O O . GLU A 1 135 ? 4.485 13.149 -1.186 1.00 96.00 135 GLU A O 1
ATOM 1122 N N . ILE A 1 136 ? 6.392 11.975 -1.047 1.00 97.00 136 ILE A N 1
ATOM 1123 C CA . ILE A 1 136 ? 5.777 10.652 -0.972 1.00 97.00 136 ILE A CA 1
ATOM 1124 C C . ILE A 1 136 ? 6.109 10.026 0.376 1.00 97.00 136 ILE A C 1
ATOM 1126 O O . ILE A 1 136 ? 7.264 10.043 0.797 1.00 97.00 136 ILE A O 1
ATOM 1130 N N . LYS A 1 137 ? 5.128 9.403 1.034 1.00 97.69 137 LYS A N 1
ATOM 1131 C CA . LYS A 1 137 ? 5.363 8.649 2.273 1.00 97.69 137 LYS A CA 1
ATOM 1132 C C . LYS A 1 137 ? 5.133 7.156 2.090 1.00 97.69 137 LYS A C 1
ATOM 1134 O O . LYS A 1 137 ? 4.076 6.722 1.630 1.00 97.69 137 LYS A O 1
ATOM 1139 N N . GLN A 1 138 ? 6.107 6.359 2.515 1.00 98.62 138 GLN A N 1
ATOM 1140 C CA . GLN A 1 138 ? 5.958 4.916 2.684 1.00 98.62 138 GLN A CA 1
ATOM 1141 C C . GLN A 1 138 ? 5.751 4.601 4.164 1.00 98.62 138 GLN A C 1
ATOM 1143 O O . GLN A 1 138 ? 6.587 4.908 5.010 1.00 98.62 138 GLN A O 1
ATOM 1148 N N . PHE A 1 139 ? 4.654 3.920 4.456 1.00 98.69 139 PHE A N 1
ATOM 1149 C CA . PHE A 1 139 ? 4.307 3.373 5.753 1.00 98.69 139 PHE A CA 1
ATOM 1150 C C . PHE A 1 139 ? 4.606 1.879 5.731 1.00 98.69 139 PHE A C 1
ATOM 1152 O O . PHE A 1 139 ? 3.903 1.110 5.082 1.00 98.69 139 PHE A O 1
ATOM 1159 N N . HIS A 1 140 ? 5.657 1.458 6.423 1.00 98.75 140 HIS A N 1
ATOM 1160 C CA . HIS A 1 140 ? 6.102 0.072 6.464 1.00 98.75 140 HIS A CA 1
ATOM 1161 C C . HIS A 1 140 ? 5.761 -0.552 7.817 1.00 98.75 140 HIS A C 1
ATOM 1163 O O . HIS A 1 140 ? 6.413 -0.262 8.816 1.00 98.75 140 HIS A O 1
ATOM 1169 N N . PHE A 1 141 ? 4.743 -1.408 7.859 1.00 98.50 141 PHE A N 1
ATOM 1170 C CA . PHE A 1 141 ? 4.378 -2.159 9.057 1.00 98.50 141 PHE A CA 1
ATOM 1171 C C . PHE A 1 141 ? 5.266 -3.402 9.189 1.00 98.50 141 PHE A C 1
ATOM 1173 O O . PHE A 1 141 ? 5.135 -4.355 8.419 1.00 98.50 141 PHE A O 1
ATOM 1180 N N . THR A 1 142 ? 6.170 -3.383 10.166 1.00 97.56 142 THR A N 1
ATOM 1181 C CA . THR A 1 142 ? 7.235 -4.385 10.344 1.00 97.56 142 THR A CA 1
ATOM 1182 C C . THR A 1 142 ? 6.869 -5.483 11.340 1.00 97.56 142 THR A C 1
ATOM 1184 O O . THR A 1 142 ? 7.496 -6.541 11.336 1.00 97.56 142 THR A O 1
ATOM 1187 N N . ALA A 1 143 ? 5.846 -5.258 12.171 1.00 96.44 143 ALA A N 1
ATOM 1188 C CA . ALA A 1 143 ? 5.418 -6.183 13.224 1.00 96.44 143 ALA A CA 1
ATOM 1189 C C . ALA A 1 143 ? 4.399 -7.246 12.773 1.00 96.44 143 ALA A C 1
ATOM 1191 O O . ALA A 1 143 ? 3.843 -7.952 13.615 1.00 96.44 143 ALA A O 1
ATOM 1192 N N . TRP A 1 144 ? 4.125 -7.382 11.469 1.00 96.38 144 TRP A N 1
ATOM 1193 C CA . TRP A 1 144 ? 3.291 -8.490 10.998 1.00 96.38 144 TRP A CA 1
ATOM 1194 C C . TRP A 1 144 ? 4.090 -9.797 11.041 1.00 96.38 144 TRP A C 1
ATOM 1196 O O . TRP A 1 144 ? 5.128 -9.874 10.383 1.00 96.38 144 TRP A O 1
ATOM 1206 N N . PRO A 1 145 ? 3.622 -10.839 11.748 1.00 90.38 145 PRO A N 1
ATOM 1207 C CA . PRO A 1 145 ? 4.359 -12.089 11.838 1.00 90.38 145 PRO A CA 1
ATOM 1208 C C . PRO A 1 145 ? 4.376 -12.865 10.516 1.00 90.38 145 PRO A C 1
ATOM 1210 O O . PRO A 1 145 ? 3.499 -12.754 9.652 1.00 90.38 145 PRO A O 1
ATOM 1213 N N . ASP A 1 146 ? 5.377 -13.726 10.381 1.00 69.75 146 ASP A N 1
ATOM 1214 C CA . ASP A 1 146 ? 5.584 -14.546 9.186 1.00 69.75 146 ASP A CA 1
ATOM 1215 C C . ASP A 1 146 ? 4.434 -15.539 8.924 1.00 69.75 146 ASP A C 1
ATOM 1217 O O . ASP A 1 146 ? 4.156 -15.870 7.770 1.00 69.75 146 ASP A O 1
ATOM 1221 N N . HIS A 1 147 ? 3.757 -16.007 9.980 1.00 74.38 147 HIS A N 1
ATOM 1222 C CA . HIS A 1 147 ? 2.567 -16.859 9.899 1.00 74.38 147 HIS A CA 1
ATOM 1223 C C . HIS A 1 147 ? 1.389 -16.206 10.615 1.00 74.38 147 HIS A C 1
ATOM 1225 O O . HIS A 1 147 ? 1.550 -15.640 11.693 1.00 74.38 147 HIS A O 1
ATOM 1231 N N . GLY A 1 148 ? 0.203 -16.342 10.023 1.00 90.19 148 GLY A N 1
ATOM 1232 C CA . GLY A 1 148 ? -1.043 -15.862 10.606 1.00 90.19 148 GLY A CA 1
ATOM 1233 C C . GLY A 1 148 ? -1.170 -14.338 10.600 1.00 90.19 148 GLY A C 1
ATOM 1234 O O . GLY A 1 148 ? -0.967 -13.668 9.578 1.00 90.19 148 GLY A O 1
ATOM 1235 N N . VAL A 1 149 ? -1.565 -13.809 11.750 1.00 95.50 149 VAL A N 1
ATOM 1236 C CA . VAL A 1 149 ? -1.967 -12.418 11.980 1.00 95.50 149 VAL A CA 1
ATOM 1237 C C . VAL A 1 149 ? -1.215 -11.850 13.186 1.00 95.50 149 VAL A C 1
ATOM 1239 O O . VAL A 1 149 ? -0.686 -12.631 13.978 1.00 95.50 149 VAL A O 1
ATOM 1242 N N . PRO A 1 150 ? -1.113 -10.517 13.337 1.00 95.00 150 PRO A N 1
ATOM 1243 C CA . PRO A 1 150 ? -0.529 -9.916 14.533 1.00 95.00 150 PRO A CA 1
ATOM 1244 C C . PRO A 1 150 ? -1.186 -10.437 15.820 1.00 95.00 150 PRO A C 1
ATOM 1246 O O . PRO A 1 150 ? -2.399 -10.591 15.871 1.00 95.00 150 PRO A O 1
ATOM 1249 N N . TYR A 1 151 ? -0.393 -10.659 16.874 1.00 91.69 151 TYR A N 1
ATOM 1250 C CA . TYR A 1 151 ? -0.909 -11.109 18.179 1.00 91.69 151 TYR A CA 1
ATOM 1251 C C . TYR A 1 151 ? -1.830 -10.088 18.856 1.00 91.69 151 TYR A C 1
ATOM 1253 O O . TYR A 1 151 ? -2.682 -10.450 19.661 1.00 91.69 151 TYR A O 1
ATOM 1261 N N . HIS A 1 152 ? -1.632 -8.808 18.545 1.00 94.50 152 HIS A N 1
ATOM 1262 C CA . HIS A 1 152 ? -2.438 -7.707 19.047 1.00 94.50 152 HIS A CA 1
ATOM 1263 C C . HIS A 1 152 ? -2.900 -6.841 17.881 1.00 94.50 152 HIS A C 1
ATOM 1265 O O . HIS A 1 152 ? -2.154 -6.599 16.928 1.00 94.50 152 HIS A O 1
ATOM 1271 N N . THR A 1 153 ? -4.123 -6.341 17.988 1.00 96.12 153 THR A N 1
ATOM 1272 C CA . THR A 1 153 ? -4.801 -5.525 16.978 1.00 96.12 153 THR A CA 1
ATOM 1273 C C . THR A 1 153 ? -4.404 -4.050 17.053 1.00 96.12 153 THR A C 1
ATOM 1275 O O . THR A 1 153 ? -4.240 -3.406 16.010 1.00 96.12 153 THR A O 1
ATOM 1278 N N . SER A 1 154 ? -4.128 -3.532 18.255 1.00 95.06 154 SER A N 1
ATOM 1279 C CA . SER A 1 154 ? -3.774 -2.124 18.503 1.00 95.06 154 SER A CA 1
ATOM 1280 C C . SER A 1 154 ? -2.655 -1.581 17.602 1.00 95.06 154 SER A C 1
ATOM 1282 O O . SER A 1 154 ? -2.838 -0.506 17.026 1.00 95.06 154 SER A O 1
ATOM 1284 N N . PRO A 1 155 ? -1.519 -2.285 17.389 1.00 96.06 155 PRO A N 1
ATOM 1285 C CA . PRO A 1 155 ? -0.451 -1.775 16.532 1.00 96.06 155 PRO A CA 1
ATOM 1286 C C . PRO A 1 155 ? -0.900 -1.502 15.093 1.00 96.06 155 PRO A C 1
ATOM 1288 O O . PRO A 1 155 ? -0.484 -0.497 14.514 1.00 96.06 155 PRO A O 1
ATOM 1291 N N . LEU A 1 156 ? -1.755 -2.359 14.518 1.00 97.25 156 LEU A N 1
ATOM 1292 C CA . LEU A 1 156 ? -2.257 -2.164 13.156 1.00 97.25 156 LEU A CA 1
ATOM 1293 C C . LEU A 1 156 ? -3.294 -1.035 13.099 1.00 97.25 156 LEU A C 1
ATOM 1295 O O . LEU A 1 156 ? -3.268 -0.241 12.159 1.00 97.25 156 LEU A O 1
ATOM 1299 N N . ILE A 1 157 ? -4.156 -0.915 14.114 1.00 96.62 157 ILE A N 1
ATOM 1300 C CA . ILE A 1 157 ? -5.133 0.181 14.230 1.00 96.62 157 ILE A CA 1
ATOM 1301 C C . ILE A 1 157 ? -4.406 1.533 14.312 1.00 96.62 157 ILE A C 1
ATOM 1303 O O . ILE A 1 157 ? -4.701 2.456 13.550 1.00 96.62 157 ILE A O 1
ATOM 1307 N N . MET A 1 158 ? -3.395 1.646 15.180 1.00 94.50 158 MET A N 1
ATOM 1308 C CA . MET A 1 158 ? -2.581 2.860 15.310 1.00 94.50 158 MET A CA 1
ATOM 1309 C C . MET A 1 158 ? -1.834 3.187 14.015 1.00 94.50 158 MET A C 1
ATOM 1311 O O . MET A 1 158 ? -1.786 4.346 13.598 1.00 94.50 158 MET A O 1
ATOM 1315 N N . PHE A 1 159 ? -1.272 2.170 13.360 1.00 96.81 159 PHE A N 1
ATOM 1316 C CA . PHE A 1 159 ? -0.612 2.319 12.068 1.00 96.81 159 PHE A CA 1
ATOM 1317 C C . PHE A 1 159 ? -1.579 2.836 10.991 1.00 96.81 159 PHE A C 1
ATOM 1319 O O . PHE A 1 159 ? -1.269 3.820 10.319 1.00 96.81 159 PHE A O 1
ATOM 1326 N N . ARG A 1 160 ? -2.784 2.258 10.884 1.00 96.06 160 ARG A N 1
ATOM 1327 C CA . ARG A 1 160 ? -3.855 2.736 9.993 1.00 96.06 160 ARG A CA 1
ATOM 1328 C C . ARG A 1 160 ? -4.197 4.196 10.266 1.00 96.06 160 ARG A C 1
ATOM 1330 O O . ARG A 1 160 ? -4.297 4.987 9.330 1.00 96.06 160 ARG A O 1
ATOM 1337 N N . ASN A 1 161 ? -4.329 4.583 11.533 1.00 94.06 161 ASN A N 1
ATOM 1338 C CA . ASN A 1 161 ? -4.620 5.970 11.893 1.00 94.06 161 ASN A CA 1
ATOM 1339 C C . ASN A 1 161 ? -3.512 6.921 11.420 1.00 94.06 161 ASN A C 1
ATOM 1341 O O . ASN A 1 161 ? -3.820 7.986 10.892 1.00 94.06 161 ASN A O 1
ATOM 1345 N N . LYS A 1 162 ? -2.232 6.530 11.511 1.00 93.81 162 LYS A N 1
ATOM 1346 C CA . LYS A 1 162 ? -1.126 7.320 10.941 1.00 93.81 162 LYS A CA 1
ATOM 1347 C C . LYS A 1 162 ? -1.211 7.442 9.414 1.00 93.81 162 LYS A C 1
ATOM 1349 O O . LYS A 1 162 ? -1.015 8.540 8.903 1.00 93.81 162 LYS A O 1
ATOM 1354 N N . VAL A 1 163 ? -1.554 6.367 8.697 1.00 95.06 163 VAL A N 1
ATOM 1355 C CA . VAL A 1 163 ? -1.751 6.398 7.228 1.00 95.06 163 VAL A CA 1
ATOM 1356 C C . VAL A 1 163 ? -2.841 7.405 6.830 1.00 95.06 163 VAL A C 1
ATOM 1358 O O . VAL A 1 163 ? -2.710 8.104 5.821 1.00 95.06 163 VAL A O 1
ATOM 1361 N N . ARG A 1 164 ? -3.904 7.511 7.638 1.00 91.94 164 ARG A N 1
ATOM 1362 C CA . ARG A 1 164 ? -5.051 8.402 7.400 1.00 91.94 164 ARG A CA 1
ATOM 1363 C C . ARG A 1 164 ? -4.865 9.843 7.878 1.00 91.94 164 ARG A C 1
ATOM 1365 O O . ARG A 1 164 ? -5.644 10.685 7.455 1.00 91.94 164 ARG A O 1
ATOM 1372 N N . LYS A 1 165 ? -3.857 10.140 8.709 1.00 87.19 165 LYS A N 1
ATOM 1373 C CA . LYS A 1 165 ? -3.542 11.515 9.150 1.00 87.19 165 LYS A CA 1
ATOM 1374 C C . LYS A 1 165 ? -2.979 12.403 8.036 1.00 87.19 165 LYS A C 1
ATOM 1376 O O . LYS A 1 165 ? -3.003 13.619 8.175 1.00 87.19 165 LYS A O 1
ATOM 1381 N N . LEU A 1 166 ? -2.447 11.815 6.963 1.00 74.31 166 LEU A N 1
ATOM 1382 C CA . LEU A 1 166 ? -2.048 12.572 5.775 1.00 74.31 166 LEU A CA 1
ATOM 1383 C C . LEU A 1 166 ? -3.276 13.135 5.065 1.00 74.31 166 LEU A C 1
ATOM 1385 O O . LEU A 1 166 ? -4.260 12.410 4.901 1.00 74.31 166 LEU A O 1
ATOM 1389 N N . ASP A 1 167 ? -3.161 14.392 4.633 1.00 64.81 167 ASP A N 1
ATOM 1390 C CA . ASP A 1 167 ? -4.247 15.196 4.079 1.00 64.81 167 ASP A CA 1
ATOM 1391 C C . ASP A 1 167 ? -5.134 14.398 3.106 1.00 64.81 167 ASP A C 1
ATOM 1393 O O . ASP A 1 167 ? -4.687 13.837 2.101 1.00 64.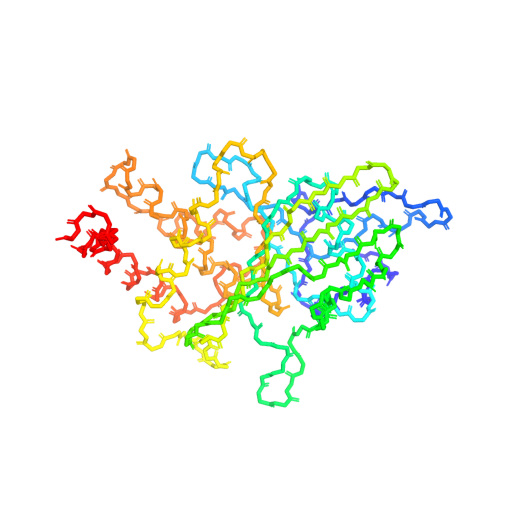81 167 ASP A O 1
ATOM 1397 N N . SER A 1 168 ? -6.417 14.316 3.456 1.00 61.66 168 SER A N 1
ATOM 1398 C CA . SER A 1 168 ? -7.458 13.655 2.675 1.00 61.66 168 SER A CA 1
ATOM 1399 C C . SER A 1 168 ? -7.835 14.410 1.401 1.00 61.66 168 SER A C 1
ATOM 1401 O O . SER A 1 168 ? -8.589 13.861 0.600 1.00 61.66 168 SER A O 1
ATOM 1403 N N . SER A 1 169 ? -7.341 15.639 1.215 1.00 66.00 169 SER A N 1
ATOM 1404 C CA . SER A 1 169 ? -7.555 16.439 0.004 1.00 66.00 169 SER A CA 1
ATOM 1405 C C . SER A 1 169 ? -6.854 15.862 -1.232 1.00 66.00 169 SER A C 1
ATOM 1407 O O . SER A 1 169 ? -7.203 16.219 -2.358 1.00 66.00 169 SER A O 1
ATOM 1409 N N . HIS A 1 170 ? -5.894 14.947 -1.046 1.00 71.75 170 HIS A N 1
ATOM 1410 C CA . HIS A 1 170 ? -5.123 14.411 -2.160 1.00 71.75 170 HIS A CA 1
ATOM 1411 C C . HIS A 1 170 ? -5.900 13.353 -2.967 1.00 71.75 170 HIS A C 1
ATOM 1413 O O . HIS A 1 170 ? -6.346 12.359 -2.385 1.00 71.75 170 HIS A O 1
ATOM 1419 N N . PRO A 1 171 ? -6.015 13.502 -4.303 1.00 75.00 171 PRO A N 1
ATOM 1420 C CA . PRO A 1 171 ? -6.930 12.699 -5.117 1.00 75.00 171 PRO A CA 1
ATOM 1421 C C . PRO A 1 171 ? -6.426 11.291 -5.480 1.00 75.00 171 PRO A C 1
ATOM 1423 O O . PRO A 1 171 ? -7.230 10.461 -5.898 1.00 75.00 171 PRO A O 1
ATOM 1426 N N . GLY A 1 172 ? -5.125 11.004 -5.363 1.00 94.25 172 GLY A N 1
ATOM 1427 C CA . GLY A 1 172 ? -4.563 9.714 -5.782 1.00 94.25 172 GLY A CA 1
ATOM 1428 C C . GLY A 1 172 ? -4.822 8.552 -4.806 1.00 94.25 172 GLY A C 1
ATOM 1429 O O . GLY A 1 172 ? -4.917 8.776 -3.590 1.00 94.25 172 GLY A O 1
ATOM 1430 N N . PRO A 1 173 ? -4.887 7.301 -5.304 1.00 97.25 173 PRO A N 1
ATOM 1431 C CA . PRO A 1 173 ? -5.130 6.124 -4.483 1.00 97.25 173 PRO A CA 1
ATOM 1432 C C . PRO A 1 173 ? -4.007 5.846 -3.481 1.00 97.25 173 PRO A C 1
ATOM 1434 O O . PRO A 1 173 ? -2.857 6.260 -3.629 1.00 97.25 173 PRO A O 1
ATOM 1437 N N . ILE A 1 174 ? -4.335 5.085 -2.439 1.00 97.75 174 ILE A N 1
ATOM 1438 C CA . ILE A 1 174 ? -3.331 4.533 -1.527 1.00 97.75 174 ILE A CA 1
ATOM 1439 C C . ILE A 1 174 ? -2.819 3.222 -2.119 1.00 97.75 174 ILE A C 1
ATOM 1441 O O . ILE A 1 174 ? -3.578 2.262 -2.274 1.00 97.75 174 ILE A O 1
ATOM 1445 N N . ILE A 1 175 ? -1.521 3.148 -2.406 1.00 98.75 175 ILE A N 1
ATOM 1446 C CA . ILE A 1 175 ? -0.898 1.899 -2.847 1.00 98.75 175 ILE A CA 1
ATOM 1447 C C . ILE A 1 175 ? -0.691 1.020 -1.618 1.00 98.75 175 ILE A C 1
ATOM 1449 O O . ILE A 1 175 ? 0.040 1.392 -0.709 1.00 98.75 175 ILE A O 1
ATOM 1453 N N . VAL A 1 176 ? -1.307 -0.156 -1.580 1.00 98.88 176 VAL A N 1
ATOM 1454 C CA . VAL A 1 176 ? -1.190 -1.126 -0.487 1.00 98.88 176 VAL A CA 1
ATOM 1455 C C . VAL A 1 176 ? -0.588 -2.413 -1.031 1.00 98.88 176 VAL A C 1
ATOM 1457 O O . VAL A 1 176 ? -1.147 -3.054 -1.921 1.00 98.88 176 VAL A O 1
ATOM 1460 N N . HIS A 1 177 ? 0.530 -2.854 -0.463 1.00 98.81 177 HIS A N 1
ATOM 1461 C CA . HIS A 1 177 ? 1.163 -4.103 -0.866 1.00 98.81 177 HIS A CA 1
ATOM 1462 C C . HIS A 1 177 ? 1.715 -4.894 0.320 1.00 98.81 177 HIS A C 1
ATOM 1464 O O . HIS A 1 177 ? 1.967 -4.389 1.414 1.00 98.81 177 HIS A O 1
ATOM 1470 N N . CYS A 1 178 ? 1.900 -6.186 0.082 1.00 97.69 178 CYS A N 1
ATOM 1471 C CA . CYS A 1 178 ? 2.646 -7.082 0.953 1.00 97.69 178 CYS A CA 1
ATOM 1472 C C . CYS A 1 178 ? 3.607 -7.884 0.073 1.00 97.69 178 CYS A C 1
ATOM 1474 O O . CYS A 1 178 ? 4.335 -7.281 -0.710 1.00 97.69 178 CYS A O 1
ATOM 1476 N N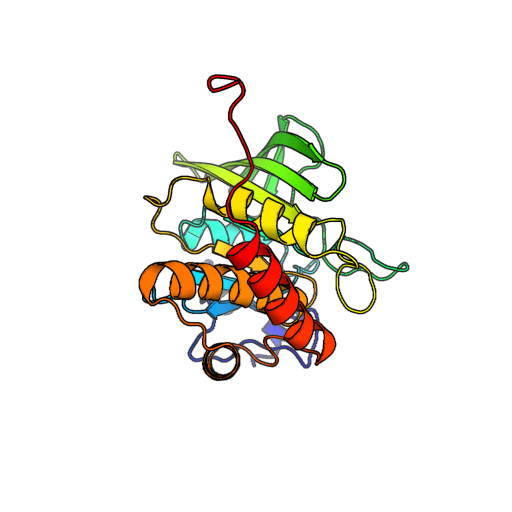 . SER A 1 179 ? 3.600 -9.217 0.154 1.00 97.69 179 SER A N 1
ATOM 1477 C CA . SER A 1 179 ? 4.336 -10.060 -0.792 1.00 97.69 179 SER A CA 1
ATOM 1478 C C . SER A 1 179 ? 3.509 -10.375 -2.043 1.00 97.69 179 SER A C 1
ATOM 1480 O O . SER A 1 179 ? 3.897 -10.010 -3.146 1.00 97.69 179 SER A O 1
ATOM 1482 N N . ALA A 1 180 ? 2.330 -10.988 -1.893 1.00 97.69 180 ALA A N 1
ATOM 1483 C CA . ALA A 1 180 ? 1.432 -11.296 -3.016 1.00 97.69 180 ALA A CA 1
ATOM 1484 C C . ALA A 1 180 ? 0.396 -10.189 -3.300 1.00 97.69 180 ALA A C 1
ATOM 1486 O O . ALA A 1 180 ? -0.221 -10.165 -4.363 1.00 97.69 180 ALA A O 1
ATOM 1487 N N . GLY A 1 181 ? 0.185 -9.271 -2.352 1.00 97.94 181 GLY A N 1
ATOM 1488 C CA . GLY A 1 181 ? -0.788 -8.186 -2.500 1.00 97.94 181 GLY A CA 1
ATOM 1489 C C . GLY A 1 181 ? -2.243 -8.599 -2.312 1.00 97.94 181 GLY A C 1
ATOM 1490 O O . GLY A 1 181 ? -3.107 -7.995 -2.932 1.00 97.94 181 GLY A O 1
ATOM 1491 N N . VAL A 1 182 ? -2.517 -9.658 -1.538 1.00 98.44 182 VAL A N 1
ATOM 1492 C CA . VAL A 1 182 ? -3.880 -10.218 -1.379 1.00 98.44 182 VAL A CA 1
ATOM 1493 C C . VAL A 1 182 ? -4.253 -10.502 0.080 1.00 98.44 182 VAL A C 1
ATOM 1495 O O . VAL A 1 182 ? -5.308 -10.076 0.536 1.00 98.44 182 VAL A O 1
ATOM 1498 N N . GLY A 1 183 ? -3.359 -11.140 0.849 1.00 97.75 183 GLY A N 1
ATOM 1499 C CA . GLY A 1 183 ? -3.586 -11.476 2.261 1.00 97.75 183 GLY A CA 1
ATOM 1500 C C . GLY A 1 183 ? -3.547 -10.250 3.174 1.00 97.75 183 GLY A C 1
ATOM 1501 O O . GLY A 1 183 ? -4.554 -9.575 3.352 1.00 97.75 183 GLY A O 1
ATOM 1502 N N . ARG A 1 184 ? -2.357 -9.909 3.695 1.00 98.50 184 ARG A N 1
ATOM 1503 C CA . ARG A 1 184 ? -2.157 -8.748 4.591 1.00 98.50 184 ARG A CA 1
ATOM 1504 C C . ARG A 1 184 ? -2.694 -7.437 3.999 1.00 98.50 184 ARG A C 1
ATOM 1506 O O . ARG A 1 184 ? -3.322 -6.659 4.706 1.00 98.50 184 ARG A O 1
ATOM 1513 N N . SER A 1 185 ? -2.501 -7.228 2.691 1.00 98.69 185 SER A N 1
ATOM 1514 C CA . SER A 1 185 ? -3.057 -6.084 1.955 1.00 98.69 185 SER A CA 1
ATOM 1515 C C . SER A 1 185 ? -4.579 -6.031 2.019 1.00 98.69 185 SER A C 1
ATOM 1517 O O . SER A 1 185 ? -5.124 -4.982 2.342 1.00 98.69 185 SER A O 1
ATOM 1519 N N . GLY A 1 186 ? -5.264 -7.151 1.766 1.00 98.69 186 GLY A N 1
ATOM 1520 C CA . GLY A 1 186 ? -6.720 -7.214 1.873 1.00 98.69 186 GLY A CA 1
ATOM 1521 C C . GLY A 1 186 ? -7.208 -7.014 3.302 1.00 98.69 186 GLY A C 1
ATOM 1522 O O . GLY A 1 186 ? -8.173 -6.291 3.508 1.00 98.69 186 GLY A O 1
ATOM 1523 N N . THR A 1 187 ? -6.505 -7.565 4.295 1.00 98.75 187 THR A N 1
ATOM 1524 C CA . THR A 1 187 ? -6.812 -7.346 5.717 1.00 98.75 187 THR A CA 1
ATOM 1525 C C . THR A 1 187 ? -6.718 -5.867 6.102 1.00 98.75 187 THR A C 1
ATOM 1527 O O . THR A 1 187 ? -7.623 -5.346 6.748 1.00 98.75 187 THR A O 1
ATOM 1530 N N . PHE A 1 188 ? -5.655 -5.168 5.686 1.00 98.81 188 PHE A N 1
ATOM 1531 C CA . PHE A 1 188 ? -5.498 -3.735 5.955 1.00 98.81 188 PHE A CA 1
ATOM 1532 C C . PHE A 1 188 ? -6.569 -2.896 5.249 1.00 98.81 188 PHE A C 1
ATOM 1534 O O . PHE A 1 188 ? -7.174 -2.037 5.887 1.00 98.81 188 PHE A O 1
ATOM 1541 N N . ILE A 1 189 ? -6.824 -3.158 3.961 1.00 98.81 189 ILE A N 1
ATOM 1542 C CA . ILE A 1 189 ? -7.859 -2.451 3.190 1.00 98.81 189 ILE A CA 1
ATOM 1543 C C . ILE A 1 189 ? -9.235 -2.655 3.831 1.00 98.81 189 ILE A C 1
ATOM 1545 O O . ILE A 1 189 ? -9.967 -1.687 4.010 1.00 98.81 189 ILE A O 1
ATOM 1549 N N . ALA A 1 190 ? -9.568 -3.885 4.235 1.00 98.81 190 ALA A N 1
ATOM 1550 C CA . ALA A 1 190 ? -10.836 -4.183 4.890 1.00 98.81 190 ALA A CA 1
ATOM 1551 C C . ALA A 1 190 ? -11.000 -3.424 6.208 1.00 98.81 190 ALA A C 1
ATOM 1553 O O . ALA A 1 190 ? -12.041 -2.813 6.431 1.00 98.81 190 ALA A O 1
ATOM 1554 N N 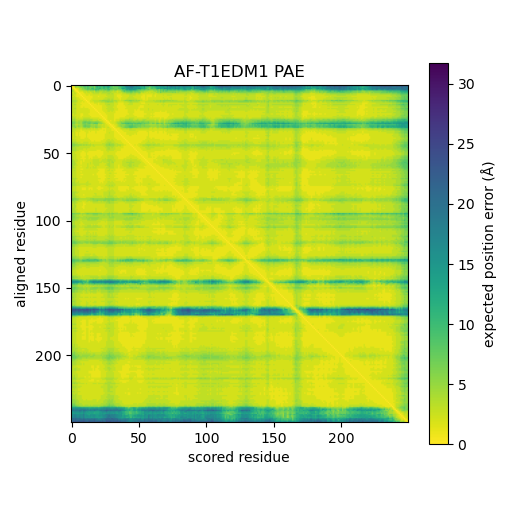. LEU A 1 191 ? -9.966 -3.407 7.055 1.00 98.69 191 LEU A N 1
ATOM 1555 C CA . LEU A 1 191 ? -9.984 -2.631 8.294 1.00 98.69 191 LEU A CA 1
ATOM 1556 C C . LEU A 1 191 ? -10.167 -1.130 8.015 1.00 98.69 191 LEU A C 1
ATOM 1558 O O . LEU A 1 191 ? -11.017 -0.495 8.635 1.00 98.69 191 LEU A O 1
ATOM 1562 N N . ASP A 1 192 ? -9.400 -0.559 7.079 1.00 98.25 192 ASP A N 1
ATOM 1563 C CA . ASP A 1 192 ? -9.480 0.869 6.744 1.00 98.25 192 ASP A CA 1
ATOM 1564 C C . ASP A 1 192 ? -10.866 1.269 6.223 1.00 98.25 192 ASP A C 1
ATOM 1566 O O . ASP A 1 192 ? -11.416 2.281 6.668 1.00 98.25 192 ASP A O 1
ATOM 1570 N N . HIS A 1 193 ? -11.418 0.455 5.321 1.00 98.31 193 HIS A N 1
ATOM 1571 C CA . HIS A 1 193 ? -12.724 0.642 4.699 1.00 98.31 193 HIS A CA 1
ATOM 1572 C C . HIS A 1 193 ? -13.857 0.524 5.722 1.00 98.31 193 HIS A C 1
ATOM 1574 O O . HIS A 1 193 ? -14.713 1.402 5.801 1.00 98.31 193 HIS A O 1
ATOM 1580 N N . LEU A 1 194 ? -13.871 -0.550 6.517 1.00 98.50 194 LEU A N 1
ATOM 1581 C CA . LEU A 1 194 ? -14.973 -0.843 7.436 1.00 98.50 194 LEU A CA 1
ATOM 1582 C C . LEU A 1 194 ? -15.015 0.111 8.626 1.00 98.50 194 LEU A C 1
ATOM 1584 O O . LEU A 1 194 ? -16.098 0.377 9.134 1.00 98.50 194 LEU A O 1
ATOM 1588 N N . LEU A 1 195 ? -13.880 0.678 9.045 1.00 97.06 195 LEU A N 1
ATOM 1589 C CA . LEU A 1 195 ? -13.892 1.769 10.022 1.00 97.06 195 LEU A CA 1
ATOM 1590 C C . LEU A 1 195 ? -14.562 3.029 9.460 1.00 97.06 195 LEU A C 1
ATOM 1592 O O . LEU A 1 195 ? -15.316 3.677 10.178 1.00 97.06 195 LEU A O 1
ATOM 1596 N N . GLU A 1 196 ? -14.340 3.351 8.180 1.00 95.69 196 GLU A N 1
ATOM 1597 C CA . GLU A 1 196 ? -15.027 4.473 7.524 1.00 95.69 196 GLU A CA 1
ATOM 1598 C C . GLU A 1 196 ? -16.529 4.184 7.322 1.00 95.69 196 GLU A C 1
ATOM 1600 O O . GLU A 1 196 ? -17.355 5.084 7.486 1.00 95.69 196 GLU A O 1
ATOM 1605 N N . GLN A 1 197 ? -16.900 2.934 7.019 1.00 97.50 197 GLN A N 1
ATOM 1606 C CA . GLN A 1 197 ? -18.304 2.509 6.968 1.00 97.50 197 GLN A CA 1
ATOM 1607 C C . GLN A 1 197 ? -18.977 2.633 8.342 1.00 97.50 197 GLN A C 1
ATOM 1609 O O . GLN A 1 197 ? -20.050 3.225 8.450 1.00 97.50 197 GLN A O 1
ATOM 1614 N N . ALA A 1 198 ? -18.337 2.114 9.392 1.00 96.94 198 ALA A N 1
ATOM 1615 C CA . ALA A 1 198 ? -18.866 2.135 10.751 1.00 96.94 198 ALA A CA 1
ATOM 1616 C C . ALA A 1 198 ? -19.117 3.562 11.247 1.00 96.94 198 ALA A C 1
ATOM 1618 O O . ALA A 1 198 ? -20.152 3.822 11.854 1.00 96.94 198 ALA A O 1
ATOM 1619 N N . GLU A 1 199 ? -18.199 4.488 10.959 1.00 93.75 199 GLU A N 1
ATOM 1620 C CA . GLU A 1 199 ? -18.332 5.903 11.315 1.00 93.75 199 GLU A CA 1
ATOM 1621 C C . GLU A 1 199 ? -19.540 6.566 10.634 1.00 93.75 199 GLU A C 1
ATOM 1623 O O . GLU A 1 199 ? -20.238 7.362 11.258 1.00 93.75 199 GLU A O 1
ATOM 1628 N N . LYS A 1 200 ? -19.814 6.220 9.370 1.00 95.38 200 LYS A N 1
ATOM 1629 C CA . LYS A 1 200 ? -20.880 6.843 8.569 1.00 95.38 200 LYS A CA 1
ATOM 1630 C C . LYS A 1 200 ? -22.252 6.190 8.733 1.00 95.38 200 LYS A C 1
ATOM 1632 O O . LYS A 1 200 ? -23.257 6.882 8.620 1.00 95.38 200 LYS A O 1
ATOM 1637 N N . GLU A 1 201 ? -22.310 4.879 8.952 1.00 97.00 201 GLU A N 1
ATOM 1638 C CA . GLU A 1 201 ? -23.568 4.117 8.961 1.00 97.00 201 GLU A CA 1
ATOM 1639 C C . GLU A 1 201 ? -23.903 3.462 10.307 1.00 97.00 201 GLU A C 1
ATOM 1641 O O . GLU A 1 201 ? -25.003 2.936 10.466 1.00 97.00 201 GLU A O 1
ATOM 1646 N N . GLY A 1 202 ? -22.964 3.407 11.257 1.00 95.81 202 GLY A N 1
ATOM 1647 C CA . GLY A 1 202 ? -23.144 2.662 12.508 1.00 95.81 202 GLY A CA 1
ATOM 1648 C C . GLY A 1 202 ? -23.191 1.135 12.336 1.00 95.81 202 GLY A C 1
ATOM 1649 O O . GLY A 1 202 ? -23.607 0.430 13.253 1.00 95.81 202 GLY A O 1
ATOM 1650 N N . ARG A 1 203 ? -22.774 0.607 11.177 1.00 96.19 203 ARG A N 1
ATOM 1651 C CA . ARG A 1 203 ? -22.732 -0.832 10.856 1.00 96.19 203 ARG A CA 1
ATOM 1652 C C . ARG A 1 203 ? -21.505 -1.177 10.011 1.00 96.19 203 ARG A C 1
ATOM 1654 O O . ARG A 1 203 ? -20.883 -0.295 9.430 1.00 96.19 203 ARG A O 1
ATOM 1661 N N . VAL A 1 204 ? -21.178 -2.464 9.924 1.00 97.31 204 VAL A N 1
ATOM 1662 C CA . VAL A 1 204 ? -20.090 -2.995 9.086 1.00 97.31 204 VAL A CA 1
ATOM 1663 C C . VAL A 1 204 ? -20.569 -4.221 8.315 1.00 97.31 204 VAL A C 1
ATOM 1665 O O . VAL A 1 204 ? -21.354 -5.006 8.846 1.00 97.31 204 VAL A O 1
ATOM 1668 N N . ASP A 1 205 ? -20.073 -4.416 7.093 1.00 97.94 205 ASP A N 1
ATOM 1669 C CA . ASP A 1 205 ? -20.318 -5.629 6.301 1.00 97.94 205 ASP A CA 1
ATOM 1670 C C . ASP A 1 205 ? -19.011 -6.202 5.732 1.00 97.94 205 ASP A C 1
ATOM 1672 O O . ASP A 1 205 ? -18.635 -5.970 4.581 1.00 97.94 205 ASP A O 1
ATOM 1676 N N . LEU A 1 206 ? -18.295 -6.973 6.557 1.00 98.44 206 LEU A N 1
ATOM 1677 C CA . LEU A 1 206 ? -17.048 -7.614 6.134 1.00 98.44 206 LEU A CA 1
ATOM 1678 C C . LEU A 1 206 ? -17.274 -8.680 5.052 1.00 98.44 206 LEU A C 1
ATOM 1680 O O . LEU A 1 206 ? -16.418 -8.850 4.181 1.00 98.44 206 LEU A O 1
ATOM 1684 N N . HIS A 1 207 ? -18.405 -9.387 5.080 1.00 98.44 207 HIS A N 1
ATOM 1685 C CA . HIS A 1 207 ? -18.686 -10.445 4.113 1.00 98.44 207 HIS A CA 1
ATOM 1686 C C . HIS A 1 207 ? -18.897 -9.856 2.714 1.00 98.44 207 HIS A C 1
ATOM 1688 O O . HIS A 1 207 ? -18.196 -10.241 1.772 1.00 98.44 207 HIS A O 1
ATOM 1694 N N . GLY A 1 208 ? -19.805 -8.883 2.592 1.00 98.31 208 GLY A N 1
ATOM 1695 C CA . GLY A 1 208 ? -20.059 -8.169 1.344 1.00 98.31 208 GLY A CA 1
ATOM 1696 C C . GLY A 1 208 ? -18.811 -7.453 0.834 1.00 98.31 208 GLY A C 1
ATOM 1697 O O . GLY A 1 208 ? -18.459 -7.589 -0.340 1.00 98.31 208 GLY A O 1
ATOM 1698 N N . LEU A 1 209 ? -18.056 -6.788 1.718 1.00 98.69 209 LEU A N 1
ATOM 1699 C CA . LEU A 1 209 ? -16.796 -6.152 1.331 1.00 98.69 209 LEU A CA 1
ATOM 1700 C C . LEU A 1 209 ? -15.772 -7.164 0.802 1.00 98.69 209 LEU A C 1
ATOM 1702 O O . LEU A 1 209 ? -15.136 -6.919 -0.222 1.00 98.69 209 LEU A O 1
ATOM 1706 N N . THR A 1 210 ? -15.610 -8.310 1.465 1.00 98.62 210 THR A N 1
ATOM 1707 C CA . THR A 1 210 ? -14.664 -9.347 1.023 1.00 98.62 210 THR A CA 1
ATOM 1708 C C . THR A 1 210 ? -15.050 -9.895 -0.345 1.00 98.62 210 THR A C 1
ATOM 1710 O O . THR A 1 210 ? -14.178 -10.065 -1.198 1.00 98.62 210 THR A O 1
ATOM 1713 N N . HIS A 1 211 ? -16.345 -10.119 -0.583 1.00 98.31 211 HIS A N 1
ATOM 1714 C CA . HIS A 1 211 ? -16.856 -10.509 -1.895 1.00 98.31 211 HIS A CA 1
ATOM 1715 C C . HIS A 1 211 ? -16.507 -9.465 -2.971 1.00 98.31 211 HIS A C 1
ATOM 1717 O O . HIS A 1 211 ? -15.906 -9.813 -3.988 1.00 98.31 211 HIS A O 1
ATOM 1723 N N . ASN A 1 212 ? -16.768 -8.182 -2.706 1.00 98.19 212 ASN A N 1
ATOM 1724 C CA . ASN A 1 212 ? -16.490 -7.084 -3.640 1.00 98.19 212 ASN A CA 1
ATOM 1725 C C . ASN A 1 212 ? -14.989 -6.903 -3.922 1.00 98.19 212 ASN A C 1
ATOM 1727 O O . ASN A 1 212 ? -14.579 -6.720 -5.070 1.00 98.19 212 ASN A O 1
ATOM 1731 N N . MET A 1 213 ? -14.134 -7.002 -2.900 1.00 98.69 213 MET A N 1
ATOM 1732 C CA . MET A 1 213 ? -12.681 -6.968 -3.097 1.00 98.69 213 MET A CA 1
ATOM 1733 C C . MET A 1 213 ? -12.207 -8.150 -3.947 1.00 98.69 213 MET A C 1
ATOM 1735 O O . MET A 1 213 ? -11.347 -7.975 -4.810 1.00 98.69 213 MET A O 1
ATOM 1739 N N . ARG A 1 214 ? -12.775 -9.344 -3.730 1.00 98.56 214 ARG A N 1
ATOM 1740 C CA . ARG A 1 214 ? -12.433 -10.555 -4.488 1.00 98.56 214 ARG A CA 1
ATOM 1741 C C . ARG A 1 214 ? -12.911 -10.528 -5.934 1.00 98.56 214 ARG A C 1
ATOM 1743 O O . ARG A 1 214 ? -12.300 -11.206 -6.752 1.00 98.56 214 ARG A O 1
ATOM 1750 N N . ALA A 1 215 ? -13.932 -9.738 -6.262 1.00 98.31 215 ALA A N 1
ATOM 1751 C CA . ALA A 1 215 ? -14.320 -9.481 -7.648 1.00 98.31 215 ALA A CA 1
ATOM 1752 C C . ALA A 1 215 ? -13.245 -8.675 -8.400 1.00 98.31 215 ALA A C 1
ATOM 1754 O O . ALA A 1 215 ? -12.993 -8.937 -9.572 1.00 98.31 215 ALA A O 1
ATOM 1755 N N . ASN A 1 216 ? -12.556 -7.758 -7.711 1.00 98.38 216 ASN A N 1
ATOM 1756 C CA . ASN A 1 216 ? -11.536 -6.893 -8.306 1.00 98.38 216 ASN A CA 1
ATOM 1757 C C . ASN A 1 216 ? -10.111 -7.465 -8.236 1.00 98.38 216 ASN A C 1
ATOM 1759 O O . ASN A 1 216 ? -9.305 -7.204 -9.125 1.00 98.38 216 ASN A O 1
ATOM 1763 N N . ARG A 1 217 ? -9.762 -8.255 -7.217 1.00 98.56 217 ARG A N 1
ATOM 1764 C CA . ARG A 1 217 ? -8.455 -8.927 -7.121 1.00 98.56 217 ARG A CA 1
ATOM 1765 C C . ARG A 1 217 ? -8.605 -10.283 -6.455 1.00 98.56 217 ARG A C 1
ATOM 1767 O O . ARG A 1 217 ? -9.270 -10.412 -5.434 1.00 98.56 217 ARG A O 1
ATOM 1774 N N . CYS A 1 218 ? -7.953 -11.304 -7.001 1.00 97.12 218 CYS A N 1
ATOM 1775 C CA . CYS A 1 218 ? -8.073 -12.657 -6.466 1.00 97.12 218 CYS A CA 1
ATOM 1776 C C . CYS A 1 218 ? -7.653 -12.749 -4.985 1.00 97.12 218 CYS A C 1
ATOM 1778 O O . CYS A 1 218 ? -6.720 -12.082 -4.541 1.00 97.12 218 CYS A O 1
ATOM 1780 N N . ASN A 1 219 ? -8.317 -13.625 -4.225 1.00 97.56 219 ASN A N 1
ATOM 1781 C CA . ASN A 1 219 ? -7.914 -14.046 -2.875 1.00 97.56 219 ASN A CA 1
ATOM 1782 C C . ASN A 1 219 ? -7.729 -12.923 -1.831 1.00 97.56 219 ASN A C 1
ATOM 1784 O O . ASN A 1 219 ? -7.016 -13.127 -0.846 1.00 97.56 219 ASN A O 1
ATOM 1788 N N . MET A 1 220 ? -8.354 -11.755 -2.019 1.00 98.62 220 MET A N 1
ATOM 1789 C CA . MET A 1 220 ? -8.341 -10.681 -1.020 1.00 98.62 220 MET A CA 1
ATOM 1790 C C . MET A 1 220 ? -8.865 -11.200 0.324 1.00 98.62 220 MET A C 1
ATOM 1792 O O . MET A 1 220 ? -9.931 -11.821 0.365 1.00 98.62 220 MET A O 1
ATOM 1796 N N . ILE A 1 221 ? -8.087 -10.970 1.391 1.00 98.12 221 ILE A N 1
ATOM 1797 C CA . ILE A 1 221 ? -8.183 -11.677 2.683 1.00 98.12 221 ILE A CA 1
ATOM 1798 C C . ILE A 1 221 ? -8.042 -13.186 2.455 1.00 98.12 221 ILE A C 1
ATOM 1800 O O . ILE A 1 221 ? -9.007 -13.898 2.178 1.00 98.12 221 ILE A O 1
ATOM 1804 N N . GLN A 1 222 ? -6.809 -13.677 2.523 1.00 97.06 222 GLN A N 1
ATOM 1805 C CA . GLN A 1 222 ? -6.458 -14.990 1.991 1.00 97.06 222 GLN A CA 1
ATOM 1806 C C . GLN A 1 222 ? -6.805 -16.139 2.943 1.00 97.06 222 GLN A C 1
ATOM 1808 O O . GLN A 1 222 ? -7.056 -17.249 2.477 1.00 97.06 222 GLN A O 1
ATOM 1813 N N . THR A 1 223 ? -6.794 -15.898 4.255 1.00 97.94 223 THR A N 1
ATOM 1814 C CA . THR A 1 223 ? -6.990 -16.948 5.265 1.00 97.94 223 THR A CA 1
ATOM 1815 C C . THR A 1 223 ? -8.132 -16.620 6.222 1.00 97.94 223 THR A C 1
ATOM 1817 O O . THR A 1 223 ? -8.542 -15.464 6.353 1.00 97.94 223 THR A O 1
ATOM 1820 N N . VAL A 1 224 ? -8.651 -17.645 6.899 1.00 97.94 224 VAL A N 1
ATOM 1821 C CA . VAL A 1 224 ? -9.726 -17.489 7.890 1.00 97.94 224 VAL A CA 1
ATOM 1822 C C . VAL A 1 224 ? -9.240 -16.676 9.088 1.00 97.94 224 VAL A C 1
ATOM 1824 O O . VAL A 1 224 ? -9.959 -15.808 9.569 1.00 97.94 224 VAL A O 1
ATOM 1827 N N . GLU A 1 225 ? -7.994 -16.872 9.516 1.00 98.12 225 GLU A N 1
ATOM 1828 C CA . GLU A 1 225 ? -7.382 -16.119 10.615 1.00 98.12 225 GLU A CA 1
ATOM 1829 C C . GLU A 1 225 ? -7.317 -14.626 10.285 1.00 98.12 225 GLU A C 1
ATOM 1831 O O . GLU A 1 225 ? -7.619 -13.795 11.132 1.00 98.12 225 GLU A O 1
ATOM 1836 N N . GLN A 1 226 ? -6.993 -14.271 9.036 1.00 98.44 226 GLN A N 1
ATOM 1837 C CA . GLN A 1 226 ? -7.029 -12.882 8.572 1.00 98.44 226 GLN A CA 1
ATOM 1838 C C . GLN A 1 226 ? -8.440 -12.298 8.609 1.00 98.44 226 GLN A C 1
ATOM 1840 O O . GLN A 1 226 ? -8.594 -11.134 8.962 1.00 98.44 226 GLN A O 1
ATOM 1845 N N . TYR A 1 227 ? -9.454 -13.084 8.248 1.00 98.56 227 TYR A N 1
ATOM 1846 C CA . TYR A 1 227 ? -10.853 -12.661 8.282 1.00 98.56 227 TYR A CA 1
ATOM 1847 C C . TYR A 1 227 ? -11.337 -12.421 9.722 1.00 98.56 227 TYR A C 1
ATOM 1849 O O . TYR A 1 227 ? -11.926 -11.380 10.007 1.00 98.56 227 TYR A O 1
ATOM 1857 N N . ILE A 1 228 ? -11.014 -13.334 10.646 1.00 98.44 228 ILE A N 1
ATOM 1858 C CA . ILE A 1 228 ? -11.294 -13.195 12.086 1.00 98.44 228 ILE A CA 1
ATOM 1859 C C . ILE A 1 228 ? -10.581 -11.965 12.655 1.00 98.44 228 ILE A C 1
ATOM 1861 O O . ILE A 1 228 ? -11.205 -11.146 13.325 1.00 98.44 228 ILE A O 1
ATOM 1865 N N . PHE A 1 229 ? -9.307 -11.778 12.314 1.00 98.56 229 PHE A N 1
ATOM 1866 C CA . PHE A 1 229 ? -8.516 -10.649 12.795 1.00 98.56 229 PHE A CA 1
ATOM 1867 C C . PHE A 1 229 ? -9.097 -9.288 12.387 1.00 98.56 229 PHE A C 1
ATOM 1869 O O . PHE A 1 229 ? -8.993 -8.324 13.145 1.00 98.56 229 PHE A O 1
ATOM 1876 N N . VAL A 1 230 ? -9.753 -9.179 11.221 1.00 98.62 230 VAL A N 1
ATOM 1877 C CA . VAL A 1 230 ? -10.467 -7.939 10.864 1.00 98.62 230 VAL A CA 1
ATOM 1878 C C . VAL A 1 230 ? -11.598 -7.659 11.858 1.00 98.62 230 VAL A C 1
ATOM 1880 O O . VAL A 1 230 ? -11.724 -6.522 12.306 1.00 98.62 230 VAL A O 1
ATOM 1883 N N . TYR A 1 231 ? -12.386 -8.664 12.258 1.00 98.31 231 TYR A N 1
ATOM 1884 C CA . TYR A 1 231 ? -13.426 -8.477 13.279 1.00 98.31 231 TYR A CA 1
ATOM 1885 C C . TYR A 1 231 ? -12.854 -8.091 14.642 1.00 98.31 231 TYR A C 1
ATOM 1887 O O . TYR A 1 231 ? -13.412 -7.213 15.303 1.00 98.31 231 TYR A O 1
ATOM 1895 N N . GLU A 1 232 ? -11.753 -8.713 15.059 1.00 98.19 232 GLU A N 1
ATOM 1896 C CA . GLU A 1 232 ? -11.073 -8.377 16.315 1.00 98.19 232 GLU A CA 1
ATOM 1897 C C . GLU A 1 232 ? -10.601 -6.918 16.299 1.00 98.19 232 GLU A C 1
ATOM 1899 O O . GLU A 1 232 ? -10.908 -6.151 17.215 1.00 98.19 232 GLU A O 1
ATOM 1904 N N . ALA A 1 233 ? -9.951 -6.498 15.208 1.00 98.12 233 ALA A N 1
ATOM 1905 C CA . ALA A 1 233 ? -9.449 -5.138 15.050 1.00 98.12 233 ALA A CA 1
ATOM 1906 C C . ALA A 1 233 ? -10.576 -4.099 14.999 1.00 98.12 233 ALA A C 1
ATOM 1908 O O . ALA A 1 233 ? -10.471 -3.042 15.623 1.00 98.12 233 ALA A O 1
ATOM 1909 N N . LEU A 1 234 ? -11.672 -4.396 14.293 1.00 97.44 234 LEU A N 1
ATOM 1910 C CA . LEU A 1 234 ? -12.858 -3.539 14.273 1.00 97.44 234 LEU A CA 1
ATOM 1911 C C . LEU A 1 234 ? -13.481 -3.422 15.662 1.00 97.44 234 LEU A C 1
ATOM 1913 O O . LEU A 1 234 ? -13.814 -2.322 16.094 1.00 97.44 234 LEU A O 1
ATOM 1917 N N . THR A 1 235 ? -13.604 -4.540 16.376 1.00 96.75 235 THR A N 1
ATOM 1918 C CA . THR A 1 235 ? -14.184 -4.566 17.722 1.00 96.75 235 THR A CA 1
ATOM 1919 C C . THR A 1 235 ? -13.380 -3.699 18.683 1.00 96.75 235 THR A C 1
ATOM 1921 O O . THR A 1 235 ? -13.970 -2.899 19.409 1.00 96.75 235 THR A O 1
ATOM 1924 N N . GLU A 1 236 ? -12.051 -3.819 18.681 1.00 96.56 236 GLU A N 1
ATOM 1925 C CA . GLU A 1 236 ? -11.192 -2.976 19.514 1.00 96.56 236 GLU A CA 1
ATOM 1926 C C . GLU A 1 236 ? -11.311 -1.499 19.121 1.00 96.56 236 GLU A C 1
ATOM 1928 O O . GLU A 1 236 ? -11.576 -0.657 19.977 1.00 96.56 236 GLU A O 1
ATOM 1933 N N . ALA A 1 237 ? -11.163 -1.177 17.834 1.00 95.50 237 ALA A N 1
ATOM 1934 C CA . ALA A 1 237 ? -11.171 0.205 17.360 1.00 95.50 237 ALA A CA 1
ATOM 1935 C C . ALA A 1 237 ? -12.493 0.930 17.670 1.00 95.50 237 ALA A C 1
ATOM 1937 O O . ALA A 1 237 ? -12.479 2.085 18.101 1.00 95.50 237 ALA A O 1
ATOM 1938 N N . LEU A 1 238 ? -13.631 0.252 17.491 1.00 93.25 238 LEU A N 1
ATOM 1939 C CA . LEU A 1 238 ? -14.958 0.828 17.717 1.00 93.25 238 LEU A CA 1
ATOM 1940 C C . LEU A 1 238 ? -15.304 0.955 19.207 1.00 93.25 238 LEU A C 1
ATOM 1942 O O . LEU A 1 238 ? -15.996 1.900 19.588 1.00 93.25 238 LEU A O 1
ATOM 1946 N N . LYS A 1 239 ? -14.815 0.042 20.059 1.00 92.38 239 LYS A N 1
ATOM 1947 C CA . LYS A 1 239 ? -15.039 0.106 21.514 1.00 92.38 239 LYS A CA 1
ATOM 1948 C C . LYS A 1 239 ? -14.131 1.118 22.205 1.00 92.38 239 LYS A C 1
ATOM 1950 O O . LYS A 1 239 ? -14.607 1.866 23.054 1.00 92.38 239 LYS A O 1
ATOM 1955 N N . SER A 1 240 ? -12.848 1.145 21.850 1.00 87.88 240 SER A N 1
ATOM 1956 C CA . SER A 1 240 ? -11.848 1.979 22.527 1.00 87.88 240 SER A CA 1
ATOM 1957 C C . SER A 1 240 ? -11.898 3.447 22.096 1.00 87.88 240 SER A C 1
ATOM 1959 O O . SER A 1 240 ? -11.542 4.316 22.888 1.00 87.88 240 SER A O 1
ATOM 1961 N N . LYS A 1 241 ? -12.358 3.737 20.866 1.00 79.69 241 LYS A N 1
ATOM 1962 C CA . LYS A 1 241 ? -12.281 5.067 20.225 1.00 79.69 241 LYS A CA 1
ATOM 1963 C C . LYS A 1 241 ? -10.843 5.629 20.219 1.00 79.69 241 LYS A C 1
ATOM 1965 O O . LYS A 1 241 ? -9.878 4.939 20.545 1.00 79.69 241 LYS A O 1
ATOM 1970 N N . SER A 1 242 ? -10.668 6.873 19.764 1.00 79.00 242 SER A N 1
ATOM 1971 C CA . SER A 1 242 ? -9.361 7.538 19.828 1.00 79.00 242 SER A CA 1
ATOM 1972 C C . SER A 1 242 ? -9.053 7.953 21.264 1.00 79.00 242 SER A C 1
ATOM 1974 O O . SER A 1 242 ? -9.704 8.842 21.803 1.00 79.00 242 SER A O 1
ATOM 1976 N N . THR A 1 243 ? -8.029 7.341 21.850 1.00 82.06 243 THR A N 1
ATOM 1977 C CA . THR A 1 243 ? -7.482 7.695 23.171 1.00 82.06 243 THR A CA 1
ATOM 1978 C C . THR A 1 243 ? -6.154 8.453 23.076 1.00 82.06 243 THR A C 1
ATOM 1980 O O . THR A 1 243 ? -5.498 8.695 24.084 1.00 82.06 243 THR A O 1
ATOM 1983 N N . THR A 1 244 ? -5.720 8.819 21.863 1.00 79.56 244 THR A N 1
ATOM 1984 C CA . THR A 1 244 ? -4.513 9.634 21.663 1.00 79.56 244 THR A CA 1
ATOM 1985 C C . THR A 1 244 ? -4.821 11.095 21.971 1.00 79.56 244 THR A C 1
ATOM 1987 O O . THR A 1 244 ? -5.697 11.668 21.330 1.00 79.56 244 THR A O 1
ATOM 1990 N N . ILE A 1 245 ? -4.065 11.684 22.896 1.00 79.31 245 ILE A N 1
ATOM 1991 C CA . ILE A 1 245 ? -4.150 13.097 23.287 1.00 79.31 245 ILE A CA 1
ATOM 1992 C C . ILE A 1 245 ? -2.917 13.814 22.726 1.00 79.31 245 ILE A C 1
ATOM 1994 O O . ILE A 1 245 ? -1.817 13.245 22.733 1.00 79.31 245 ILE A O 1
ATOM 1998 N N . SER A 1 246 ? -3.080 15.021 22.182 1.00 78.62 246 SER A N 1
ATOM 1999 C CA . SER A 1 246 ? -1.928 15.818 21.745 1.00 78.62 246 SER A CA 1
ATOM 2000 C C . SER A 1 246 ? -1.173 16.387 22.950 1.00 78.62 246 SER A C 1
ATOM 2002 O O . SER A 1 246 ? -1.770 16.678 23.978 1.00 78.62 246 SER A O 1
ATOM 2004 N N . LEU A 1 247 ? 0.143 16.599 22.829 1.00 79.94 247 LEU A N 1
ATOM 2005 C CA . LEU A 1 247 ? 0.931 17.236 23.900 1.00 79.94 247 LEU A CA 1
ATOM 2006 C C . LEU A 1 247 ? 0.416 18.636 24.272 1.00 79.94 247 LEU A C 1
ATOM 2008 O O . LEU A 1 247 ? 0.686 19.112 25.362 1.00 79.94 247 LEU A O 1
ATOM 2012 N N . THR A 1 248 ? -0.300 19.295 23.361 1.00 82.44 248 THR A N 1
ATOM 2013 C CA . THR A 1 248 ? -0.932 20.600 23.580 1.00 82.44 248 THR A CA 1
ATOM 2014 C C . THR A 1 248 ? -2.248 20.528 24.358 1.00 82.44 248 THR A C 1
ATOM 2016 O O . THR A 1 248 ? -2.714 21.556 24.833 1.00 82.44 248 THR A O 1
ATOM 2019 N N . GLU A 1 249 ? -2.861 19.347 24.456 1.00 76.50 249 GLU A N 1
ATOM 2020 C CA . GLU A 1 249 ? -4.106 19.091 25.202 1.00 76.50 249 GLU A CA 1
ATOM 2021 C C . GLU A 1 249 ? -3.854 18.399 26.553 1.00 76.50 249 GLU A C 1
ATOM 2023 O O . GLU A 1 249 ? -4.811 18.098 27.266 1.00 76.50 249 GLU A O 1
ATOM 2028 N N . PHE A 1 250 ? -2.589 18.112 26.875 1.00 67.56 250 PHE A N 1
ATOM 2029 C CA . PHE A 1 250 ? -2.160 17.580 28.166 1.00 67.56 250 PHE A CA 1
ATOM 2030 C C . PHE A 1 250 ? -1.828 18.725 29.126 1.00 67.56 250 PHE A C 1
ATOM 2032 O O . PHE A 1 250 ? -2.266 18.650 30.295 1.00 67.56 250 PHE A O 1
#

Solvent-accessible surface area (backbone atoms only — not comparable to full-atom values): 13793 Å² total; per-residue (Å²): 133,65,79,85,56,53,72,51,40,85,42,96,88,64,64,52,39,82,94,30,35,49,73,45,79,62,46,89,98,35,92,76,51,28,73,57,57,21,16,39,34,68,40,70,98,32,80,53,38,27,30,36,20,39,22,36,40,94,73,28,42,42,53,55,55,50,48,32,59,75,52,53,30,47,39,37,39,35,50,50,52,50,58,51,96,88,40,81,37,28,56,88,76,69,48,88,46,83,72,32,70,41,73,41,83,79,32,41,34,25,21,73,46,77,50,80,54,97,46,30,39,38,36,36,30,44,39,34,45,94,93,49,73,46,74,32,37,40,41,34,38,62,57,59,50,91,66,87,57,55,96,59,47,63,65,57,54,55,49,51,52,57,68,63,68,52,73,82,84,60,89,32,28,41,35,29,19,18,42,76,22,17,38,64,26,31,34,52,51,50,45,60,29,40,54,55,35,30,76,75,68,77,47,74,59,68,67,63,48,42,54,57,43,36,75,29,30,64,57,32,41,61,45,70,63,43,53,52,47,37,54,53,36,50,53,49,52,71,71,64,54,90,80,83,76,55,86,89,78,108

Radius of gyration: 17.74 Å; Cα cont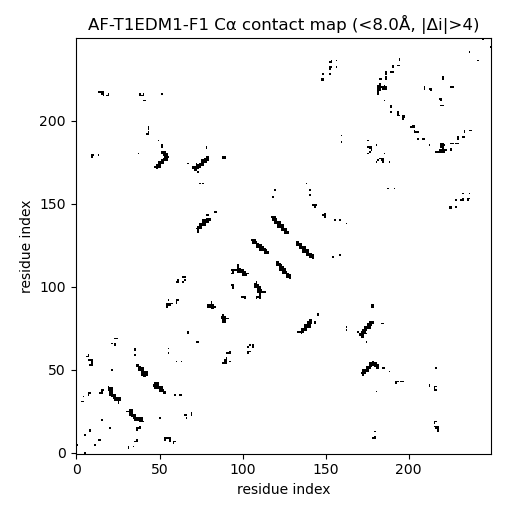acts (8 Å, |Δi|>4): 466; chains: 1; bounding box: 44×39×56 Å

Mean predicted aligned error: 3.84 Å

Nearest PDB structures (foldseek):
  2fh7-assembly1_A  TM=9.762E-01  e=1.369E-31  Homo sapiens
  2nv5-assembly3_C  TM=9.725E-01  e=2.988E-31  Rattus norvegicus
  6kr4-assembly4_D  TM=9.732E-01  e=3.370E-31  Homo sapiens
  6kr4-assembly1_A  TM=9.754E-01  e=4.831E-31  Homo sapiens
  1lar-assembly1_A  TM=9.741E-01  e=5.447E-31  Homo sapiens

Foldseek 3Di:
DDPVCCVFAPDPPFAFDPVFAQFFDDDPPGNPVRDFRWGFAAFQVRGSQEIQHAATDPVCLLVVVSSCVVLVNQAEEEEEDCAAPNHGQHDDSADDDAQDWDDRDQKTKHWHDWDDDPFWIKTWIWIDHDPDIDIHIYIHGYQAHPDFGHPDLVSLLVSLVVRVVPDPPRNGHHYYYYRSRAASVLLSSQLNRQVVVCVVPVDGDSPVSQVRRCVRTPCRNPDPSSSVSSVVNNVCCVVVPDPDDDPVRD